Protein AF-A0A7L5EQH0-F1 (afdb_monomer_lite)

pLDDT: mean 88.03, std 15.67, range [27.33, 98.75]

InterPro domains:
  IPR026906 BspA-type LRR region [PF13306] (6-92)
  IPR032675 Leucine-rich repeat domain superfamily [G3DSA:3.80.10.10] (4-183)

Secondary structure (DSSP, 8-state):
-B-GGGTT-TT--EE-PPTT--EE-TTTTTT----EE---TT--EE-TTTTTT---SEEEE-TT--EE-TTTTTT---SEEEE--SS---TTSS-TTS-TT-EEEESS-----TT---EEETTEEEEEEEE-GGG-----SS-EEEEEEEEEEEE-PPPBTTB--S-EEE--SS---EEEETTS-EEEETT---TTPEEEEEEEEETTEEEE-S---TT--EEEE----TTS-GGG---EEEEEEEE-TTT-EEEPPPPS--EEE-SSEEEEE-SS-B---TT-EEE--STTBTTBPTTSEEEET-SPBPTT-EEEEESS----SEEESSS----S-THHHHTTT---PPP-S--

Radius of gyration: 23.45 Å; chains: 1; bounding box: 51×47×68 Å

Organism: Parabacteroides distasonis (NCBI:txid823)

Sequence (355 aa):
MIGCKYRGCSKLESISLPEGLESIGSDAFFACPISSVIIPSTVKNIGGGAFNDTKLEYIKVPASVVSVGTYAFESTTMRYVFWDSSMDIISDMFDDRMSPNCIVYLSKDVKVPAKWNNIVYNGVAEKIVLTADEAKPFYCPKKFKAKKIMYTHDFKQITGQGESAGWETIVLPFNVQKVIHEDGRILAPFNSEIKNAKPFWLRALTKKGFENVTSLNANTPYIIAMPNNGAYEEQYCVNGKVVFEAEDNINGVDILETPNEIKSEGPSFLLTGTYNAILSNSTIYLINKNDNSNGFKAGSVFIRGLRDVDPFECFVSPNGLSTKSIISINEVVRTKTFNSLLRNGKKLKPSILDL

Structure (mmCIF, N/CA/C/O backbone):
data_AF-A0A7L5EQH0-F1
#
_entry.id   AF-A0A7L5EQH0-F1
#
loop_
_atom_site.group_PDB
_atom_site.id
_atom_site.type_symbol
_atom_site.label_atom_id
_atom_site.label_alt_id
_atom_site.label_comp_id
_atom_site.label_asym_id
_atom_site.label_entity_id
_atom_site.label_seq_id
_atom_site.pdbx_PDB_ins_code
_atom_site.Cartn_x
_atom_site.Cartn_y
_atom_site.Cartn_z
_atom_site.occupancy
_atom_site.B_iso_or_equiv
_atom_site.auth_seq_id
_atom_site.auth_comp_id
_atom_site.auth_asym_id
_atom_site.auth_atom_id
_atom_site.pdbx_PDB_model_num
ATOM 1 N N . MET A 1 1 ? -21.644 7.927 29.576 1.00 82.75 1 MET A N 1
ATOM 2 C CA . MET A 1 1 ? -21.970 7.569 28.177 1.00 82.75 1 MET A CA 1
ATOM 3 C C . MET A 1 1 ? -21.895 8.818 27.312 1.00 82.75 1 MET A C 1
ATOM 5 O O . MET A 1 1 ? -22.344 9.866 27.762 1.00 82.75 1 MET A O 1
ATOM 9 N N . ILE A 1 2 ? -21.364 8.716 26.093 1.00 85.19 2 ILE A N 1
ATOM 10 C CA . ILE A 1 2 ? -21.498 9.749 25.053 1.00 85.19 2 ILE A CA 1
ATOM 11 C C . ILE A 1 2 ? -22.568 9.284 24.054 1.00 85.19 2 ILE A C 1
ATOM 13 O O . ILE A 1 2 ? -22.451 8.193 23.517 1.00 85.19 2 ILE A O 1
ATOM 17 N N . GLY A 1 3 ? -23.656 10.039 23.879 1.00 80.50 3 GLY A N 1
ATOM 18 C CA . GLY A 1 3 ? -24.727 9.712 22.917 1.00 80.50 3 GLY A CA 1
ATOM 19 C C . GLY A 1 3 ? -24.454 10.272 21.514 1.00 80.50 3 GLY A C 1
ATOM 20 O O . GLY A 1 3 ? -23.340 10.706 21.233 1.00 80.50 3 GLY A O 1
ATOM 21 N N . CYS A 1 4 ? -25.481 10.377 20.664 1.00 82.50 4 CYS A N 1
ATOM 22 C CA . CYS A 1 4 ? -25.423 10.934 19.296 1.00 82.50 4 CYS A CA 1
ATOM 23 C C . CYS A 1 4 ? -25.192 12.462 19.216 1.00 82.50 4 CYS A C 1
ATOM 25 O O . CYS A 1 4 ? -25.608 13.112 18.260 1.00 82.50 4 CYS A O 1
ATOM 27 N N . LYS A 1 5 ? -24.557 13.065 20.232 1.00 84.06 5 LYS A N 1
ATOM 28 C CA . LYS A 1 5 ? -24.398 14.523 20.376 1.00 84.06 5 LYS A CA 1
ATOM 29 C C . LYS A 1 5 ? -23.615 15.150 19.221 1.00 84.06 5 LYS A C 1
ATOM 31 O O . LYS A 1 5 ? -23.868 16.301 18.882 1.00 84.06 5 LYS A O 1
ATOM 36 N N . TYR A 1 6 ? -22.652 14.421 18.662 1.00 91.00 6 TYR A N 1
ATOM 37 C CA . TYR A 1 6 ? -21.758 14.943 17.634 1.00 91.00 6 TYR A CA 1
ATOM 38 C C . TYR A 1 6 ? -22.137 14.495 16.227 1.00 91.00 6 TYR A C 1
ATOM 40 O O . TYR A 1 6 ? -21.445 14.877 15.296 1.00 91.00 6 TYR A O 1
ATOM 48 N N . ARG A 1 7 ? -23.231 13.747 16.046 1.00 93.94 7 ARG A N 1
ATOM 49 C CA . ARG A 1 7 ? -23.684 13.275 14.733 1.00 93.94 7 ARG A CA 1
ATOM 50 C C . ARG A 1 7 ? -23.722 14.411 13.702 1.00 93.94 7 ARG A C 1
ATOM 52 O O . ARG A 1 7 ? -24.396 15.417 13.910 1.00 93.94 7 ARG A O 1
ATOM 59 N N . GLY A 1 8 ? -23.019 14.227 12.587 1.00 94.31 8 GLY A N 1
ATOM 60 C CA . GLY A 1 8 ? -22.948 15.164 11.468 1.00 94.31 8 GLY A CA 1
ATOM 61 C C . GLY A 1 8 ? -22.167 16.444 11.764 1.00 94.31 8 GLY A C 1
ATOM 62 O O . GLY A 1 8 ? -22.327 17.436 11.050 1.00 94.31 8 GLY A O 1
ATOM 63 N N . CYS A 1 9 ? -21.351 16.481 12.824 1.00 94.94 9 CYS A N 1
ATOM 64 C CA . CYS A 1 9 ? -20.568 17.664 13.163 1.00 94.94 9 CYS A CA 1
ATOM 65 C C . CYS A 1 9 ? -19.415 17.849 12.165 1.00 94.94 9 CYS A C 1
ATOM 67 O O . CYS A 1 9 ? -18.293 17.394 12.377 1.00 94.94 9 CYS A O 1
ATOM 69 N N . SER A 1 10 ? -19.683 18.587 11.087 1.00 93.62 10 SER A N 1
ATOM 70 C CA . SER A 1 10 ? -18.795 18.754 9.927 1.00 93.62 10 SER A CA 1
ATOM 71 C C . SER A 1 10 ? -17.460 19.463 10.200 1.00 93.62 10 SER A C 1
ATOM 73 O O . SER A 1 10 ? -16.668 19.636 9.279 1.00 93.62 10 SER A O 1
ATOM 75 N N . LYS A 1 11 ? -17.221 19.925 11.433 1.00 94.06 11 LYS A N 1
ATOM 76 C CA . LYS A 1 11 ? -15.985 20.600 11.865 1.00 94.06 11 LYS A CA 1
ATOM 77 C C . LYS A 1 11 ? -15.234 19.842 12.964 1.00 94.06 11 LYS A C 1
ATOM 79 O O . LYS A 1 11 ? -14.222 20.333 13.454 1.00 94.06 11 LYS A O 1
ATOM 84 N N . LEU A 1 12 ? -15.735 18.683 13.396 1.00 93.25 12 LEU A N 1
ATOM 85 C CA . LEU A 1 12 ? -15.095 17.891 14.442 1.00 93.25 12 LEU A CA 1
ATOM 86 C C . LEU A 1 12 ? -13.992 17.019 13.832 1.00 93.25 12 LEU A C 1
ATOM 88 O O . LEU A 1 12 ? -14.234 15.882 13.448 1.00 93.25 12 LEU A O 1
ATOM 92 N N . GLU A 1 13 ? -12.789 17.575 13.713 1.00 91.25 13 GLU A N 1
ATOM 93 C CA . GLU A 1 13 ? -11.623 16.886 13.128 1.00 91.25 13 GLU A CA 1
ATOM 94 C C . GLU A 1 13 ? -10.855 16.032 14.149 1.00 91.25 13 GLU A C 1
ATOM 96 O O . GLU A 1 13 ? -10.181 15.067 13.792 1.00 91.25 13 GLU A O 1
ATOM 101 N N . SER A 1 14 ? -10.966 16.368 15.435 1.00 89.81 14 SER A N 1
ATOM 102 C CA . SER A 1 14 ? -10.333 15.639 16.534 1.00 89.81 14 SER A CA 1
ATOM 103 C C . SER A 1 14 ? -11.227 15.632 17.767 1.00 89.81 14 SER A C 1
ATOM 105 O O . SER A 1 14 ? -12.043 16.535 17.973 1.00 89.81 14 SER A O 1
ATOM 107 N N . ILE A 1 15 ? -11.078 14.599 18.595 1.00 92.06 15 ILE A N 1
ATOM 108 C CA . ILE A 1 15 ? -11.767 14.507 19.877 1.00 92.06 15 ILE A CA 1
ATOM 109 C C . ILE A 1 15 ? -10.907 13.785 20.913 1.00 92.06 15 ILE A C 1
ATOM 111 O O . ILE A 1 15 ? -10.352 12.718 20.656 1.00 92.06 15 ILE A O 1
ATOM 115 N N . SER A 1 16 ? -10.869 14.349 22.118 1.00 92.69 16 SER A N 1
ATOM 116 C CA . SER A 1 16 ? -10.376 13.667 23.312 1.00 92.69 16 SER A CA 1
ATOM 117 C C . SER A 1 16 ? -11.568 13.142 24.101 1.00 92.69 16 SER A C 1
ATOM 119 O O . SER A 1 16 ? -12.403 13.918 24.571 1.00 92.69 16 SER A O 1
ATOM 121 N N . LEU A 1 17 ? -11.672 11.820 24.227 1.00 94.62 17 LEU A N 1
ATOM 122 C CA . LEU A 1 17 ? -12.706 11.187 25.039 1.00 94.62 17 LEU A CA 1
ATOM 123 C C . LEU A 1 17 ? -12.286 11.208 26.518 1.00 94.62 17 LEU A C 1
ATOM 125 O O . LEU A 1 17 ? -11.122 10.937 26.812 1.00 94.62 17 LEU A O 1
ATOM 129 N N . PRO A 1 18 ? -13.198 11.532 27.451 1.00 93.94 18 PRO A N 1
ATOM 130 C CA . PRO A 1 18 ? -12.847 11.651 28.860 1.00 93.94 18 PRO A CA 1
ATOM 131 C C . PRO A 1 18 ? -12.489 10.293 29.474 1.00 93.94 18 PRO A C 1
ATOM 133 O O . PRO A 1 18 ? -13.085 9.265 29.137 1.00 93.94 18 PRO A O 1
ATOM 136 N N . GLU A 1 19 ? -11.556 10.301 30.428 1.00 90.94 19 GLU A N 1
ATOM 137 C CA . GLU A 1 19 ? -11.314 9.149 31.299 1.00 90.94 19 GLU A CA 1
ATOM 138 C C . GLU A 1 19 ? -12.592 8.791 32.076 1.00 90.94 19 GLU A C 1
ATOM 140 O O . GLU A 1 19 ? -13.400 9.658 32.413 1.00 90.94 19 GLU A O 1
ATOM 145 N N . GLY A 1 20 ? -12.819 7.497 32.318 1.00 94.81 20 GLY A N 1
ATOM 146 C CA . GLY A 1 20 ? -14.053 7.015 32.947 1.00 94.81 20 GLY A CA 1
ATOM 147 C C . GLY A 1 20 ? -15.238 6.871 31.987 1.00 94.81 20 GLY A C 1
ATOM 148 O O . GLY A 1 20 ? -16.299 6.408 32.399 1.00 94.81 20 GLY A O 1
ATOM 149 N N . LEU A 1 21 ? -15.096 7.215 30.700 1.00 97.31 21 LEU A N 1
ATOM 150 C CA . LEU A 1 21 ? -16.133 6.933 29.710 1.00 97.31 21 LEU A CA 1
ATOM 151 C C . LEU A 1 21 ? -16.340 5.417 29.576 1.00 97.31 21 LEU A C 1
ATOM 153 O O . LEU A 1 21 ? -15.431 4.698 29.174 1.00 97.31 21 LEU A O 1
ATOM 157 N N . GLU A 1 22 ? -17.544 4.936 29.879 1.00 97.56 22 GLU A N 1
ATOM 158 C CA . GLU A 1 22 ? -17.875 3.502 29.810 1.00 97.56 22 GLU A CA 1
ATOM 159 C C . GLU A 1 22 ? -18.483 3.071 28.470 1.00 97.56 22 GLU A C 1
ATOM 161 O O . GLU A 1 22 ? -18.452 1.896 28.108 1.00 97.56 22 GLU A O 1
ATOM 166 N N . SER A 1 23 ? -19.079 3.999 27.723 1.00 97.69 23 SER A N 1
ATOM 167 C CA . SER A 1 23 ? -19.827 3.675 26.507 1.00 97.69 23 SER A CA 1
ATOM 168 C C . SER A 1 23 ? -19.860 4.823 25.509 1.00 97.69 23 SER A C 1
ATOM 170 O O . SER A 1 23 ? -20.071 5.987 25.877 1.00 97.69 23 SER A O 1
ATOM 172 N N . ILE A 1 24 ? -19.695 4.450 24.241 1.00 98.19 24 ILE A N 1
ATOM 173 C CA . ILE A 1 24 ? -19.903 5.284 23.061 1.00 98.19 24 ILE A CA 1
ATOM 174 C C . ILE A 1 24 ? -21.213 4.826 22.435 1.00 98.19 24 ILE A C 1
ATOM 176 O O . ILE A 1 24 ? -21.341 3.670 22.051 1.00 98.19 24 ILE A O 1
ATOM 180 N N . GLY A 1 25 ? -22.212 5.698 22.422 1.00 97.94 25 GLY A N 1
ATOM 181 C CA . GLY A 1 25 ? -23.552 5.395 21.939 1.00 97.94 25 GLY A CA 1
ATOM 182 C C . GLY A 1 25 ? -23.609 5.247 20.423 1.00 97.94 25 GLY A C 1
ATOM 183 O O . GLY A 1 25 ? -22.682 5.625 19.706 1.00 97.94 25 GLY A O 1
ATOM 184 N N . SER A 1 26 ? -24.723 4.705 19.939 1.00 97.69 26 SER A N 1
ATOM 185 C CA . SER A 1 26 ? -24.970 4.590 18.504 1.00 97.69 26 SER A CA 1
ATOM 186 C C . SER A 1 26 ? -24.943 5.961 17.827 1.00 97.69 26 SER A C 1
ATOM 188 O O . SER A 1 26 ? -25.409 6.951 18.401 1.00 97.69 26 SER A O 1
ATOM 190 N N . ASP A 1 27 ? -24.370 6.010 16.625 1.00 97.56 27 ASP A N 1
ATOM 191 C CA . ASP A 1 27 ? -24.175 7.220 15.817 1.00 97.56 27 ASP A CA 1
ATOM 192 C C . ASP A 1 27 ? -23.470 8.389 16.543 1.00 97.56 27 ASP A C 1
ATOM 194 O O . ASP A 1 27 ? -23.620 9.544 16.137 1.00 97.56 27 ASP A O 1
ATOM 198 N N . ALA A 1 28 ? -22.709 8.131 17.620 1.00 97.38 28 ALA A N 1
ATOM 199 C CA . ALA A 1 28 ? -22.063 9.170 18.436 1.00 97.38 28 ALA A CA 1
ATOM 200 C C . ALA A 1 28 ? -21.295 10.211 17.606 1.00 97.38 28 ALA A C 1
ATOM 202 O O . ALA A 1 28 ? -21.411 11.411 17.873 1.00 97.38 28 ALA A O 1
ATOM 203 N N . PHE A 1 29 ? -20.569 9.740 16.591 1.00 97.56 29 PHE A N 1
ATOM 204 C CA . PHE A 1 29 ? -19.740 10.519 15.674 1.00 97.56 29 PHE A CA 1
ATOM 205 C C . PHE A 1 29 ? -20.029 10.194 14.207 1.00 97.56 29 PHE A C 1
ATOM 207 O O . PHE A 1 29 ? -19.160 10.381 13.358 1.00 97.56 29 PHE A O 1
ATOM 214 N N . PHE A 1 30 ? -21.236 9.708 13.908 1.00 97.06 30 PHE A N 1
ATOM 215 C CA . PHE A 1 30 ? -21.654 9.438 12.535 1.00 97.06 30 PHE A CA 1
ATOM 216 C C . PHE A 1 30 ? -21.473 10.691 11.664 1.00 97.06 30 PHE A C 1
ATOM 218 O O . PHE A 1 30 ? -21.927 11.763 12.073 1.00 97.06 30 PHE A O 1
ATOM 225 N N . ALA A 1 31 ? -20.868 10.567 10.480 1.00 96.50 31 ALA A N 1
ATOM 226 C CA . ALA A 1 31 ? -20.630 11.667 9.534 1.00 96.50 31 ALA A CA 1
ATOM 227 C C . ALA A 1 31 ? -19.792 12.839 10.100 1.00 96.50 31 ALA A C 1
ATOM 229 O O . ALA A 1 31 ? -20.020 14.009 9.771 1.00 96.50 31 ALA A O 1
ATOM 230 N N . CYS A 1 32 ? -18.827 12.545 10.978 1.00 96.56 32 CYS A N 1
ATOM 231 C CA . CYS A 1 32 ? -17.847 13.519 11.473 1.00 96.56 32 CYS A CA 1
ATOM 232 C C . CYS A 1 32 ? -16.490 13.349 10.777 1.00 96.56 32 CYS A C 1
ATOM 234 O O . CYS A 1 32 ? -16.002 12.228 10.670 1.00 96.56 32 CYS A O 1
ATOM 236 N N . PRO A 1 33 ? -15.774 14.425 10.412 1.00 95.75 33 PRO A N 1
ATOM 237 C CA . PRO A 1 33 ? -14.484 14.331 9.726 1.00 95.75 33 PRO A CA 1
ATOM 238 C C . PRO A 1 33 ? -13.312 13.968 10.664 1.00 95.75 33 PRO A C 1
ATOM 240 O O . PRO A 1 33 ? -12.181 14.378 10.413 1.00 95.75 33 PRO A O 1
ATOM 243 N N . ILE A 1 34 ? -13.566 13.213 11.738 1.00 95.12 34 ILE A N 1
ATOM 244 C CA . ILE A 1 34 ? -12.554 12.802 12.716 1.00 95.12 34 ILE A CA 1
ATOM 245 C C . ILE A 1 34 ? -11.545 11.888 12.026 1.00 95.12 34 ILE A C 1
ATOM 247 O O . ILE A 1 34 ? -11.937 10.872 11.455 1.00 95.12 34 ILE A O 1
ATOM 251 N N . SER A 1 35 ? -10.259 12.230 12.109 1.00 92.56 35 SER A N 1
ATOM 252 C CA . SER A 1 35 ? -9.173 11.431 11.522 1.00 92.56 35 SER A CA 1
ATOM 253 C C . SER A 1 35 ? -8.501 10.477 12.508 1.00 92.56 35 SER A C 1
ATOM 255 O O . SER A 1 35 ? -7.920 9.465 12.113 1.00 92.56 35 SER A O 1
ATOM 257 N N . SER A 1 36 ? -8.606 10.767 13.807 1.00 91.75 36 SER A N 1
ATOM 258 C CA . SER A 1 36 ? -8.089 9.916 14.877 1.00 91.75 36 SER A CA 1
ATOM 259 C C . SER A 1 36 ? -8.907 10.051 16.159 1.00 91.75 36 SER A C 1
ATOM 261 O O . SER A 1 36 ? -9.432 11.118 16.483 1.00 91.75 36 SER A O 1
ATOM 263 N N . VAL A 1 37 ? -9.004 8.951 16.904 1.00 94.75 37 VAL A N 1
ATOM 264 C CA . VAL A 1 37 ? -9.629 8.910 18.226 1.00 94.75 37 VAL A CA 1
ATOM 265 C C . VAL A 1 37 ? -8.914 7.882 19.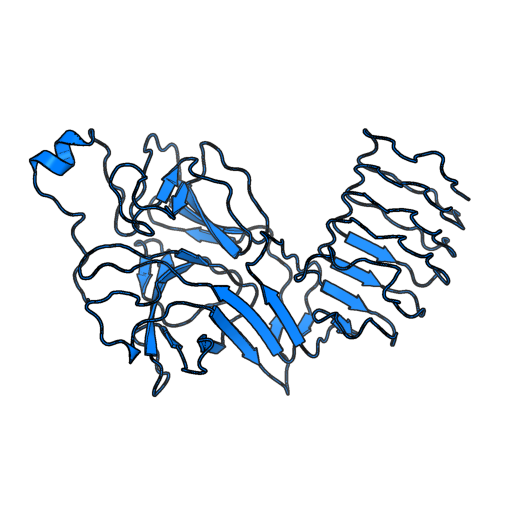095 1.00 94.75 37 VAL A C 1
ATOM 267 O O . VAL A 1 37 ? -8.610 6.772 18.657 1.00 94.75 37 VAL A O 1
ATOM 270 N N . ILE A 1 38 ? -8.659 8.243 20.350 1.00 94.38 38 ILE A N 1
ATOM 271 C CA . ILE A 1 38 ? -8.174 7.304 21.361 1.00 94.38 38 ILE A CA 1
ATOM 272 C C . ILE A 1 38 ? -9.387 6.834 22.156 1.00 94.38 38 ILE A C 1
ATOM 274 O O . ILE A 1 38 ? -10.034 7.636 22.828 1.00 94.38 38 ILE A O 1
ATOM 278 N N . ILE A 1 39 ? -9.700 5.540 22.077 1.00 96.69 39 ILE A N 1
ATOM 279 C CA . ILE A 1 39 ? -10.759 4.924 22.881 1.00 96.69 39 ILE A CA 1
ATOM 280 C C . ILE A 1 39 ? -10.204 4.655 24.289 1.00 96.69 39 ILE A C 1
ATOM 282 O O . ILE A 1 39 ? -9.256 3.874 24.416 1.00 96.69 39 ILE A O 1
ATOM 286 N N . PRO A 1 40 ? -10.757 5.274 25.352 1.00 96.62 40 PRO A N 1
ATOM 287 C CA . PRO A 1 40 ? -10.289 5.048 26.714 1.00 96.62 40 PRO A CA 1
ATOM 288 C C . PRO A 1 40 ? -10.425 3.581 27.133 1.00 96.62 40 PRO A C 1
ATOM 290 O O . PRO A 1 40 ? -11.390 2.906 26.773 1.00 96.62 40 PRO A O 1
ATOM 293 N N . SER A 1 41 ? -9.511 3.106 27.980 1.00 96.50 41 SER A N 1
ATOM 294 C CA . SER A 1 41 ? -9.517 1.737 28.526 1.00 96.50 41 SER A CA 1
ATOM 295 C C . SER A 1 41 ? -10.698 1.433 29.458 1.00 96.50 41 SER A C 1
ATOM 297 O O . SER A 1 41 ? -10.871 0.300 29.901 1.00 96.50 41 SER A O 1
ATOM 299 N N . THR A 1 42 ? -11.517 2.432 29.784 1.00 97.62 42 THR A N 1
ATOM 300 C CA . THR A 1 42 ? -12.759 2.264 30.545 1.00 97.62 42 THR A CA 1
ATOM 301 C C . THR A 1 42 ? -13.947 1.910 29.655 1.00 97.62 42 THR A C 1
ATOM 303 O O . THR A 1 42 ? -14.936 1.379 30.161 1.00 97.62 42 THR A O 1
ATOM 306 N N . VAL A 1 43 ? -13.863 2.149 28.339 1.00 98.50 43 VAL A N 1
ATOM 307 C CA . VAL A 1 43 ? -14.975 1.901 27.414 1.00 98.50 43 VAL A CA 1
ATOM 308 C C . VAL A 1 43 ? -15.232 0.403 27.307 1.00 98.50 43 VAL A C 1
ATOM 310 O O . VAL A 1 43 ? -14.323 -0.384 27.039 1.00 98.50 43 VAL A O 1
ATOM 313 N N . LYS A 1 44 ? -16.491 0.017 27.510 1.00 98.25 44 LYS A N 1
ATOM 314 C CA . LYS A 1 44 ? -16.998 -1.354 27.400 1.00 98.25 44 LYS A CA 1
ATOM 315 C C . LYS A 1 44 ? -17.775 -1.588 26.112 1.00 98.25 44 LYS A C 1
ATOM 317 O O . LYS A 1 44 ? -17.718 -2.684 25.568 1.00 98.25 44 LYS A O 1
ATOM 322 N N . ASN A 1 45 ? -18.478 -0.567 25.624 1.00 98.12 45 ASN A N 1
ATOM 323 C CA . ASN A 1 45 ? -19.399 -0.694 24.496 1.00 98.12 45 ASN A CA 1
ATOM 324 C C . ASN A 1 45 ? -19.190 0.429 23.476 1.00 98.12 45 ASN A C 1
ATOM 326 O O . ASN A 1 45 ? -19.133 1.605 23.853 1.00 98.12 45 ASN A O 1
ATOM 330 N N . ILE A 1 46 ? -19.143 0.060 22.197 1.00 98.19 46 ILE A N 1
ATOM 331 C CA . ILE A 1 46 ? -19.186 0.970 21.049 1.00 98.19 46 ILE A CA 1
ATOM 332 C C . ILE A 1 46 ? -20.480 0.676 20.289 1.00 98.19 46 ILE A C 1
ATOM 334 O O . ILE A 1 46 ? -20.694 -0.445 19.843 1.00 98.19 46 ILE A O 1
ATOM 338 N N . GLY A 1 47 ? -21.371 1.656 20.192 1.00 97.94 47 GLY A N 1
ATOM 339 C CA . GLY A 1 47 ? -22.677 1.509 19.558 1.00 97.94 47 GLY A CA 1
ATOM 340 C C . GLY A 1 47 ? -22.591 1.345 18.043 1.00 97.94 47 GLY A C 1
ATOM 341 O O . GLY A 1 47 ? -21.563 1.618 17.422 1.00 97.94 47 GLY A O 1
ATOM 342 N N . GLY A 1 48 ? -23.699 0.911 17.442 1.00 97.38 48 GLY A N 1
ATOM 343 C CA . GLY A 1 48 ? -23.785 0.787 15.989 1.00 97.38 48 GLY A CA 1
ATOM 344 C C . GLY A 1 48 ? -23.642 2.146 15.306 1.00 97.38 48 GLY A C 1
ATOM 345 O O . GLY A 1 48 ? -24.120 3.152 15.832 1.00 97.38 48 GLY A O 1
ATOM 346 N N . GLY A 1 49 ? -22.923 2.196 14.186 1.00 96.44 49 GLY A N 1
ATOM 347 C CA . GLY A 1 49 ? -22.672 3.439 13.449 1.00 96.44 49 GLY A CA 1
ATOM 348 C C . GLY A 1 49 ? -21.848 4.500 14.194 1.00 96.44 49 GLY A C 1
ATOM 349 O O . GLY A 1 49 ? -21.735 5.624 13.711 1.00 96.44 49 GLY A O 1
ATOM 350 N N . ALA A 1 50 ? -21.274 4.189 15.366 1.00 97.56 50 ALA A N 1
ATOM 351 C CA . ALA A 1 50 ? -20.652 5.186 16.243 1.00 97.56 50 ALA A CA 1
ATOM 352 C C . ALA A 1 50 ? -19.576 6.044 15.558 1.00 97.56 50 ALA A C 1
ATOM 354 O O . ALA A 1 50 ? -19.477 7.227 15.875 1.00 97.56 50 ALA A O 1
ATOM 355 N N . PHE A 1 51 ? -18.814 5.468 14.628 1.00 96.75 51 PHE A N 1
ATOM 356 C CA . PHE A 1 51 ? -17.804 6.140 13.809 1.00 96.75 51 PHE A CA 1
ATOM 357 C C . PHE A 1 51 ? -18.020 5.899 12.308 1.00 96.75 51 PHE A C 1
ATOM 359 O O . PHE A 1 51 ? -17.063 5.944 11.531 1.00 96.75 51 PHE A O 1
ATOM 366 N N . ASN A 1 52 ? -19.264 5.639 11.894 1.00 95.25 52 ASN A N 1
ATOM 367 C CA . ASN A 1 52 ? -19.586 5.493 10.480 1.00 95.25 52 ASN A CA 1
ATOM 368 C C . ASN A 1 52 ? -19.450 6.843 9.760 1.00 95.25 52 ASN A C 1
ATOM 370 O O . ASN A 1 52 ? -19.800 7.888 10.311 1.00 95.25 52 ASN A O 1
ATOM 374 N N . ASP A 1 53 ? -18.938 6.812 8.536 1.00 94.56 53 ASP A N 1
ATOM 375 C CA . ASP A 1 53 ? -18.721 7.982 7.676 1.00 94.56 53 ASP A CA 1
ATOM 376 C C . ASP A 1 53 ? -17.766 9.001 8.309 1.00 94.56 53 ASP A C 1
ATOM 378 O O . ASP A 1 53 ? -17.998 10.210 8.338 1.00 94.56 53 ASP A O 1
ATOM 382 N N . THR A 1 54 ? -16.672 8.480 8.867 1.00 94.31 54 THR A N 1
ATOM 383 C CA . THR A 1 54 ? -15.590 9.280 9.447 1.00 94.31 54 THR A CA 1
ATOM 384 C C . THR A 1 54 ? -14.298 9.131 8.654 1.00 94.31 54 THR A C 1
ATOM 386 O O . THR A 1 54 ? -14.123 8.203 7.870 1.00 94.31 54 THR A O 1
ATOM 389 N N . LYS A 1 55 ? -13.341 10.036 8.866 1.00 93.38 55 LYS A N 1
ATOM 390 C CA . LYS A 1 55 ? -12.025 9.989 8.205 1.00 93.38 55 LYS A CA 1
ATOM 391 C C . LYS A 1 55 ? -10.991 9.193 9.004 1.00 93.38 55 LYS A C 1
ATOM 393 O O . LYS A 1 55 ? -9.795 9.442 8.868 1.00 93.38 55 LYS A O 1
ATOM 398 N N . LEU A 1 56 ? -11.433 8.285 9.880 1.00 93.81 56 LEU A N 1
ATOM 399 C CA . LEU A 1 56 ? -10.532 7.543 10.756 1.00 93.81 56 LEU A CA 1
ATOM 400 C C . LEU A 1 56 ? -9.518 6.754 9.927 1.00 93.81 56 LEU A C 1
ATOM 402 O O . LEU A 1 56 ? -9.879 5.841 9.186 1.00 93.81 56 LEU A O 1
ATOM 406 N N . GLU A 1 57 ? -8.241 7.095 10.086 1.00 92.69 57 GLU A N 1
ATOM 407 C CA . GLU A 1 57 ? -7.134 6.365 9.462 1.00 92.69 57 GLU A CA 1
ATOM 408 C C . GLU A 1 57 ? -6.697 5.165 10.301 1.00 92.69 57 GLU A C 1
ATOM 410 O O . GLU A 1 57 ? -6.099 4.222 9.783 1.00 92.69 57 GLU A O 1
ATOM 415 N N . TYR A 1 58 ? -6.999 5.177 11.597 1.00 94.19 58 TYR A N 1
ATOM 416 C CA . TYR A 1 58 ? -6.751 4.049 12.476 1.00 94.19 58 TYR A CA 1
ATOM 417 C C . TYR A 1 58 ? -7.684 4.032 13.676 1.00 94.19 58 TYR A C 1
ATOM 419 O O . TYR A 1 58 ? -8.270 5.047 14.057 1.00 94.19 58 TYR A O 1
ATOM 427 N N . ILE A 1 59 ? -7.758 2.868 14.317 1.00 95.19 59 ILE A N 1
ATOM 428 C CA . ILE A 1 59 ? -8.431 2.706 15.600 1.00 95.19 59 ILE A CA 1
ATOM 429 C C . ILE A 1 59 ? -7.655 1.739 16.492 1.00 95.19 59 ILE A C 1
ATOM 431 O O . ILE A 1 59 ? -7.112 0.734 16.029 1.00 95.19 59 ILE A O 1
ATOM 435 N N . LYS A 1 60 ? -7.613 2.042 17.793 1.00 96.62 60 LYS A N 1
ATOM 436 C CA . LYS A 1 60 ? -7.222 1.087 18.830 1.00 96.62 60 LYS A CA 1
ATOM 437 C C . LYS A 1 60 ? -8.450 0.724 19.653 1.00 96.62 60 LYS A C 1
ATOM 439 O O . LYS A 1 60 ? -8.977 1.574 20.368 1.00 96.62 60 LYS A O 1
ATOM 444 N N . VAL A 1 61 ? -8.883 -0.528 19.566 1.00 97.56 61 VAL A N 1
ATOM 445 C CA . VAL A 1 61 ? -9.979 -1.078 20.367 1.00 97.56 61 VAL A CA 1
ATOM 446 C C . VAL A 1 61 ? -9.375 -1.764 21.594 1.00 97.56 61 VAL A C 1
ATOM 448 O O . VAL A 1 61 ? -8.716 -2.792 21.439 1.00 97.56 61 VAL A O 1
ATOM 451 N N . PRO A 1 62 ? -9.529 -1.200 22.807 1.00 97.50 62 PRO A N 1
ATOM 452 C CA . PRO A 1 62 ? -8.875 -1.723 24.001 1.00 97.50 62 PRO A CA 1
ATOM 453 C C . PRO A 1 62 ? -9.512 -3.033 24.480 1.00 97.50 62 PRO A C 1
ATOM 455 O O . PRO A 1 62 ? -10.683 -3.307 24.222 1.00 97.50 62 PRO A O 1
ATOM 458 N N . ALA A 1 63 ? -8.760 -3.795 25.280 1.00 97.81 63 ALA A N 1
ATOM 459 C CA . ALA A 1 63 ? -9.200 -5.065 25.869 1.00 97.81 63 ALA A CA 1
ATOM 460 C C . ALA A 1 63 ? -10.478 -4.967 26.725 1.00 97.81 63 ALA A C 1
ATOM 462 O O . ALA A 1 63 ? -11.124 -5.970 27.008 1.00 97.81 63 ALA A O 1
ATOM 463 N N . SER A 1 64 ? -10.832 -3.759 27.165 1.00 97.88 64 SER A N 1
ATOM 464 C CA . SER A 1 64 ? -12.039 -3.483 27.940 1.00 97.88 64 SER A CA 1
ATOM 465 C C . SER A 1 64 ? -13.325 -3.555 27.124 1.00 97.88 64 SER A C 1
ATOM 467 O O . SER A 1 64 ? -14.385 -3.734 27.723 1.00 97.88 64 SER A O 1
ATOM 469 N N . VAL A 1 65 ? -13.246 -3.381 25.801 1.00 98.31 65 VAL A N 1
ATOM 470 C CA . VAL A 1 65 ? -14.411 -3.385 24.917 1.00 98.31 65 VAL A CA 1
ATOM 471 C C . VAL A 1 65 ? -14.907 -4.814 24.772 1.00 98.31 65 VAL A C 1
ATOM 473 O O . VAL A 1 65 ? -14.170 -5.691 24.335 1.00 98.31 65 VAL A O 1
ATOM 476 N N . VAL A 1 66 ? -16.165 -5.034 25.138 1.00 97.12 66 VAL A N 1
ATOM 477 C CA . VAL A 1 66 ? -16.844 -6.335 25.072 1.00 97.12 66 VAL A CA 1
ATOM 478 C C . VAL A 1 66 ? -17.932 -6.368 24.000 1.00 97.12 66 VAL A C 1
ATOM 480 O O . VAL A 1 66 ? -18.457 -7.435 23.698 1.00 97.12 66 VAL A O 1
ATOM 483 N N . SER A 1 67 ? -18.286 -5.209 23.436 1.00 96.88 67 SER A N 1
ATOM 484 C CA . SER A 1 67 ? -19.293 -5.090 22.385 1.00 96.88 67 SER A CA 1
ATOM 485 C C . SER A 1 67 ? -18.986 -3.935 21.435 1.00 96.88 67 SER A C 1
ATOM 487 O O . SER A 1 67 ? -18.677 -2.818 21.866 1.00 96.88 67 SER A O 1
ATOM 489 N N . VAL A 1 68 ? -19.120 -4.215 20.140 1.00 97.88 68 VAL A N 1
ATOM 490 C CA . VAL A 1 68 ? -19.044 -3.264 19.030 1.00 97.88 68 VAL A CA 1
ATOM 491 C C . VAL A 1 68 ? -20.267 -3.501 18.155 1.00 97.88 68 VAL A C 1
ATOM 493 O O . VAL A 1 68 ? -20.503 -4.618 17.696 1.00 97.88 68 VAL A O 1
ATOM 496 N N . GLY A 1 69 ? -21.068 -2.458 17.970 1.00 96.62 69 GLY A N 1
ATOM 497 C CA . GLY A 1 69 ? -22.295 -2.523 17.195 1.00 96.62 69 GLY A CA 1
ATOM 498 C C . GLY A 1 69 ? -22.049 -2.601 15.691 1.00 96.62 69 GLY A C 1
ATOM 499 O O . GLY A 1 69 ? -20.978 -2.271 15.181 1.00 96.62 69 GLY A O 1
ATOM 500 N N . THR A 1 70 ? -23.094 -3.002 14.975 1.00 94.38 70 THR A N 1
ATOM 501 C CA . THR A 1 70 ? -23.143 -3.031 13.512 1.00 94.38 70 THR A CA 1
ATOM 502 C C . THR A 1 70 ? -22.765 -1.669 12.924 1.00 94.38 70 THR A C 1
ATOM 504 O O . THR A 1 70 ? -23.194 -0.623 13.411 1.00 94.38 70 THR A O 1
ATOM 507 N N . TYR A 1 71 ? -21.949 -1.684 11.880 1.00 94.25 71 TYR A N 1
ATOM 508 C CA . TYR A 1 71 ? -21.454 -0.539 11.124 1.00 94.25 71 TYR A CA 1
ATOM 509 C C . TYR A 1 71 ? -20.665 0.480 11.946 1.00 94.25 71 TYR A C 1
ATOM 511 O O . TYR A 1 71 ? -20.507 1.618 11.517 1.00 94.25 71 TYR A O 1
ATOM 519 N N . ALA A 1 72 ? -20.169 0.114 13.135 1.00 96.25 72 ALA A N 1
ATOM 520 C CA . ALA A 1 72 ? -19.462 1.047 14.011 1.00 96.25 72 ALA A CA 1
ATOM 521 C C . ALA A 1 72 ? -18.302 1.772 13.312 1.00 96.25 72 ALA A C 1
ATOM 523 O O . ALA A 1 72 ? -18.044 2.923 13.650 1.00 96.25 72 ALA A O 1
ATOM 524 N N . PHE A 1 73 ? -17.650 1.124 12.345 1.00 94.88 73 PHE A N 1
ATOM 525 C CA . PHE A 1 73 ? -16.487 1.629 11.614 1.00 94.88 73 PHE A CA 1
ATOM 526 C C . PHE A 1 73 ? -16.663 1.587 10.085 1.00 94.88 73 PHE A C 1
ATOM 528 O O . PHE A 1 73 ? -15.681 1.598 9.337 1.00 94.88 73 PHE A O 1
ATOM 535 N N . GLU A 1 74 ? -17.905 1.506 9.611 1.00 91.62 74 GLU A N 1
ATOM 536 C CA . GLU A 1 74 ? -18.232 1.559 8.185 1.00 91.62 74 GLU A CA 1
ATOM 537 C C . GLU A 1 74 ? -17.809 2.909 7.571 1.00 91.62 74 GLU A C 1
ATOM 539 O O . GLU A 1 74 ? -17.790 3.935 8.249 1.00 91.62 74 GLU A O 1
ATOM 544 N N . SER A 1 75 ? -17.488 2.939 6.272 1.00 90.81 75 SER A N 1
ATOM 545 C CA . SER A 1 75 ? -17.253 4.193 5.543 1.00 90.81 75 SER A CA 1
ATOM 546 C C . SER A 1 75 ? -16.044 4.989 6.063 1.00 90.81 75 SER A C 1
ATOM 548 O O . SER A 1 75 ? -16.042 6.217 6.023 1.00 90.81 75 SER A O 1
ATOM 550 N N . THR A 1 76 ? -15.024 4.293 6.574 1.00 91.31 76 THR A N 1
ATOM 551 C CA . THR A 1 76 ? -13.791 4.886 7.116 1.00 91.31 76 THR A CA 1
ATOM 552 C C . THR A 1 76 ? -12.620 4.773 6.139 1.00 91.31 76 THR A C 1
ATOM 554 O O . THR A 1 76 ? -12.647 3.996 5.186 1.00 91.31 76 THR A O 1
ATOM 557 N N . THR A 1 77 ? -11.550 5.533 6.380 1.00 89.06 77 THR A N 1
ATOM 558 C CA . THR A 1 77 ? -10.311 5.497 5.581 1.00 89.06 77 THR A CA 1
ATOM 559 C C . THR A 1 77 ? -9.205 4.702 6.277 1.00 89.06 77 THR A C 1
ATOM 561 O O . THR A 1 77 ? -8.032 5.075 6.216 1.00 89.06 77 THR A O 1
ATOM 564 N N . MET A 1 78 ? -9.573 3.620 6.974 1.00 90.69 78 MET A N 1
ATOM 565 C CA . MET A 1 78 ? -8.647 2.878 7.828 1.00 90.69 78 MET A CA 1
ATOM 566 C C . MET A 1 78 ? -7.463 2.294 7.060 1.00 90.69 78 MET A C 1
ATOM 568 O O . MET A 1 78 ? -7.600 1.671 6.006 1.00 90.69 78 MET A O 1
ATOM 572 N N . ARG A 1 79 ? -6.291 2.476 7.660 1.00 92.12 79 ARG A N 1
ATOM 573 C CA . ARG A 1 79 ? -4.982 1.991 7.218 1.00 92.12 79 ARG A CA 1
ATOM 574 C C . ARG A 1 79 ? -4.431 0.939 8.164 1.00 92.12 79 ARG A C 1
ATOM 576 O O . ARG A 1 79 ? -3.662 0.083 7.738 1.00 92.12 79 ARG A O 1
ATOM 583 N N . TYR A 1 80 ? -4.795 1.011 9.441 1.00 95.12 80 TYR A N 1
ATOM 584 C CA . TYR A 1 80 ? -4.478 -0.032 10.401 1.00 95.12 80 TYR A CA 1
ATOM 585 C C . TYR A 1 80 ? -5.450 -0.062 11.580 1.00 95.12 80 TYR A C 1
ATOM 587 O O . TYR A 1 80 ? -6.065 0.940 11.943 1.00 95.12 80 TYR A O 1
ATOM 595 N N . VAL A 1 81 ? -5.540 -1.224 12.218 1.00 95.12 81 VAL A N 1
ATOM 596 C CA . VAL A 1 81 ? -6.366 -1.471 13.402 1.00 95.12 81 VAL A CA 1
ATOM 597 C C . VAL A 1 81 ? -5.513 -2.153 14.461 1.00 95.12 81 VAL A C 1
ATOM 599 O O . VAL A 1 81 ? -4.855 -3.148 14.173 1.00 95.12 81 VAL A O 1
ATOM 602 N N . PHE A 1 82 ? -5.550 -1.657 15.695 1.00 97.25 82 PHE A N 1
ATOM 603 C CA . PHE A 1 82 ? -5.079 -2.396 16.866 1.00 97.25 82 PHE A CA 1
ATOM 604 C C . PHE A 1 82 ? -6.288 -2.942 17.621 1.00 97.25 82 PHE A C 1
ATOM 606 O O . PHE A 1 82 ? -7.069 -2.173 18.182 1.00 97.25 82 PHE A O 1
ATOM 613 N N . TRP A 1 83 ? -6.444 -4.260 17.641 1.00 97.06 83 TRP A N 1
ATOM 614 C CA . TRP A 1 83 ? -7.545 -4.941 18.309 1.00 97.06 83 TRP A CA 1
ATOM 615 C C . TRP A 1 83 ? -7.031 -5.702 19.530 1.00 97.06 83 TRP A C 1
ATOM 617 O O . TRP A 1 83 ? -6.462 -6.791 19.419 1.00 97.06 83 TRP A O 1
ATOM 627 N N . ASP A 1 84 ? -7.227 -5.104 20.705 1.00 97.25 84 ASP A N 1
ATOM 628 C CA . ASP A 1 84 ? -6.868 -5.708 21.990 1.00 97.25 84 ASP A CA 1
ATOM 629 C C . ASP A 1 84 ? -8.042 -6.417 22.676 1.00 97.25 84 ASP A C 1
ATOM 631 O O . ASP A 1 84 ? -7.843 -7.130 23.664 1.00 97.25 84 ASP A O 1
ATOM 635 N N . SER A 1 85 ? -9.265 -6.223 22.173 1.00 96.81 85 SER A N 1
ATOM 636 C CA . SER A 1 85 ? -10.444 -6.939 22.654 1.00 96.81 85 SER A CA 1
ATOM 637 C C . SER A 1 85 ? -10.336 -8.441 22.381 1.00 96.81 85 SER A C 1
ATOM 639 O O . SER A 1 85 ? -9.788 -8.876 21.371 1.00 96.81 85 SER A O 1
ATOM 641 N N . SER A 1 86 ? -10.893 -9.241 23.289 1.00 96.19 86 SER A N 1
ATOM 642 C CA . SER A 1 86 ? -11.056 -10.685 23.112 1.00 96.19 86 SER A CA 1
ATOM 643 C C . SER A 1 86 ? -12.306 -11.058 22.313 1.00 96.19 86 SER A C 1
ATOM 645 O O . SER A 1 86 ? -12.606 -12.242 22.196 1.00 96.19 86 SER A O 1
ATOM 647 N N . MET A 1 87 ? -13.086 -10.082 21.843 1.00 95.62 87 MET A N 1
ATOM 648 C CA . MET A 1 87 ? -14.264 -10.351 21.025 1.00 95.62 87 MET A CA 1
ATOM 649 C C . MET A 1 87 ? -13.874 -10.592 19.562 1.00 95.62 87 MET A C 1
ATOM 651 O O . MET A 1 87 ? -12.943 -9.964 19.048 1.00 95.62 87 MET A O 1
ATOM 655 N N . ASP A 1 88 ? -14.636 -11.455 18.895 1.00 95.25 88 ASP A N 1
ATOM 656 C CA . ASP A 1 88 ? -14.518 -11.696 17.458 1.00 95.25 88 ASP A CA 1
ATOM 657 C C . ASP A 1 88 ? -14.806 -10.417 16.656 1.00 95.25 88 ASP A C 1
ATOM 659 O O . ASP A 1 88 ? -15.710 -9.641 16.986 1.00 95.25 88 ASP A O 1
ATOM 663 N N . ILE A 1 89 ? -14.060 -10.225 15.568 1.00 93.50 89 ILE A N 1
ATOM 664 C CA . ILE A 1 89 ? -14.356 -9.209 14.561 1.00 93.50 89 ILE A CA 1
ATOM 665 C C . ILE A 1 89 ? -15.340 -9.831 13.573 1.00 93.50 89 ILE A C 1
ATOM 667 O O . ILE A 1 89 ? -14.994 -10.746 12.822 1.00 93.50 89 ILE A O 1
ATOM 671 N N . ILE A 1 90 ? -16.574 -9.336 13.564 1.00 89.50 90 ILE A N 1
ATOM 672 C CA . ILE A 1 90 ? -17.601 -9.783 12.617 1.00 89.50 90 ILE A CA 1
ATOM 673 C C . ILE A 1 90 ? -17.683 -8.836 11.420 1.00 89.50 90 ILE A C 1
ATOM 675 O O . ILE A 1 90 ? -17.343 -7.655 11.522 1.00 89.50 90 ILE A O 1
ATOM 679 N N . SER A 1 91 ? -18.152 -9.360 10.285 1.00 81.19 91 SER A N 1
ATOM 680 C CA . SER A 1 91 ? -18.198 -8.650 9.001 1.00 81.19 91 SER A CA 1
ATOM 681 C C . SER A 1 91 ? -18.951 -7.336 9.040 1.00 81.19 91 SER A C 1
ATOM 683 O O . SER A 1 91 ? -18.661 -6.489 8.219 1.00 81.19 91 SER A O 1
ATOM 685 N N . ASP A 1 92 ? -19.903 -7.168 9.950 1.00 87.62 92 ASP A N 1
ATOM 686 C CA . ASP A 1 92 ? -20.783 -6.007 9.907 1.00 87.62 92 ASP A CA 1
ATOM 687 C C . ASP A 1 92 ? -20.210 -4.829 10.700 1.00 87.62 92 ASP A C 1
ATOM 689 O O . ASP A 1 92 ? -20.768 -3.745 10.648 1.00 87.62 92 ASP A O 1
ATOM 693 N N . MET A 1 93 ? -19.109 -4.998 11.445 1.00 91.94 93 MET A N 1
ATOM 694 C CA . MET A 1 93 ? -18.470 -3.901 12.193 1.00 91.94 93 MET A CA 1
ATOM 695 C C . MET A 1 93 ? -17.712 -2.927 11.280 1.00 91.94 93 MET A C 1
ATOM 697 O O . MET A 1 93 ? -17.613 -1.739 11.590 1.00 91.94 93 MET A O 1
ATOM 701 N N . PHE A 1 94 ? -17.178 -3.451 10.177 1.00 88.94 94 PHE A N 1
ATOM 702 C CA . PHE A 1 94 ? -16.357 -2.775 9.175 1.00 88.94 94 PHE A CA 1
ATOM 703 C C . PHE A 1 94 ? -16.907 -3.136 7.799 1.00 88.94 94 PHE A C 1
ATOM 705 O O . PHE A 1 94 ? -17.341 -4.262 7.602 1.00 88.94 94 PHE A O 1
ATOM 712 N N . ASP A 1 95 ? -16.856 -2.245 6.822 1.00 79.06 95 ASP A N 1
ATOM 713 C CA . ASP A 1 95 ? -17.351 -2.572 5.483 1.00 79.06 95 ASP A CA 1
ATOM 714 C C . ASP A 1 95 ? -16.248 -3.070 4.532 1.00 79.06 95 ASP A C 1
ATOM 716 O O . ASP A 1 95 ? -15.071 -3.182 4.882 1.00 79.06 95 ASP A O 1
ATOM 720 N N . ASP A 1 96 ? -16.648 -3.357 3.292 1.00 69.56 96 ASP A N 1
ATOM 721 C CA . ASP A 1 96 ? -15.752 -3.705 2.183 1.00 69.56 96 ASP A CA 1
ATOM 722 C C . ASP A 1 96 ? -14.938 -2.519 1.637 1.00 69.56 96 ASP A C 1
ATOM 724 O O . ASP A 1 96 ? -14.093 -2.712 0.765 1.00 69.56 96 ASP A O 1
ATOM 728 N N . ARG A 1 97 ? -15.167 -1.291 2.122 1.00 68.38 97 ARG A N 1
ATOM 729 C CA . ARG A 1 97 ? -14.412 -0.098 1.706 1.00 68.38 97 ARG A CA 1
ATOM 730 C C . ARG A 1 97 ? -13.157 0.119 2.538 1.00 68.38 97 ARG A C 1
ATOM 732 O O . ARG A 1 97 ? -12.326 0.938 2.128 1.00 68.38 97 ARG A O 1
ATOM 739 N N . MET A 1 98 ? -12.998 -0.604 3.655 1.00 77.56 98 MET A N 1
ATOM 740 C CA . MET A 1 98 ? -11.724 -0.675 4.369 1.00 77.56 98 MET A CA 1
ATOM 741 C C . MET A 1 98 ? -10.606 -0.917 3.354 1.00 77.56 98 MET A C 1
ATOM 743 O O . MET A 1 98 ? -10.742 -1.762 2.468 1.00 77.56 98 MET A O 1
ATOM 747 N N . SER A 1 99 ? -9.516 -0.151 3.462 1.00 84.81 99 SER A N 1
ATOM 748 C CA . SER A 1 99 ? -8.418 -0.257 2.505 1.00 84.81 99 SER A CA 1
ATOM 749 C C . SER A 1 99 ? -8.005 -1.729 2.357 1.00 84.81 99 SER A C 1
ATOM 751 O O . SER A 1 99 ? -7.735 -2.374 3.375 1.00 84.81 99 SER A O 1
ATOM 753 N N . PRO A 1 100 ? -7.899 -2.276 1.131 1.00 88.94 100 PRO A N 1
ATOM 754 C CA . PRO A 1 100 ? -7.371 -3.622 0.920 1.00 88.94 100 PRO A CA 1
ATOM 755 C C . PRO A 1 100 ? -5.933 -3.754 1.442 1.00 88.94 100 PRO A C 1
ATOM 757 O O . PRO A 1 100 ? -5.478 -4.861 1.702 1.00 88.94 100 PRO A O 1
ATOM 760 N N . ASN A 1 101 ? -5.250 -2.624 1.660 1.00 93.75 101 ASN A N 1
ATOM 761 C CA . ASN A 1 101 ? -3.913 -2.528 2.237 1.00 93.75 101 ASN A CA 1
ATOM 762 C C . ASN A 1 101 ? -3.921 -2.303 3.766 1.00 93.75 101 ASN A C 1
ATOM 764 O O . ASN A 1 101 ? -2.854 -2.129 4.354 1.00 93.75 101 ASN A O 1
ATOM 768 N N . CYS A 1 102 ? -5.091 -2.284 4.422 1.00 93.44 102 CYS A N 1
ATOM 769 C CA . CYS A 1 102 ? -5.214 -2.057 5.864 1.00 93.44 102 CYS A CA 1
ATOM 770 C C . CYS A 1 102 ? -4.622 -3.220 6.668 1.00 93.44 102 CYS A C 1
ATOM 772 O O . CYS A 1 102 ? -4.934 -4.372 6.381 1.00 93.44 102 CYS A O 1
ATOM 774 N N . ILE A 1 103 ? -3.813 -2.927 7.692 1.00 96.50 103 ILE A N 1
ATOM 775 C CA . ILE A 1 103 ? -3.184 -3.941 8.555 1.00 96.50 103 ILE A CA 1
ATOM 776 C C . ILE A 1 103 ? -3.945 -4.078 9.874 1.00 96.50 103 ILE A C 1
ATOM 778 O O . ILE A 1 103 ? -4.104 -3.110 10.615 1.00 96.50 103 ILE A O 1
ATOM 782 N N . VAL A 1 104 ? -4.368 -5.292 10.214 1.00 96.00 104 VAL A N 1
ATOM 783 C CA . VAL A 1 104 ? -5.118 -5.570 11.445 1.00 96.00 104 VAL A CA 1
ATOM 784 C C . VAL A 1 104 ? -4.232 -6.329 12.421 1.00 96.00 104 VAL A C 1
ATOM 786 O O . VAL A 1 104 ? -3.894 -7.488 12.202 1.00 96.00 104 VAL A O 1
ATOM 789 N N . TYR A 1 105 ? -3.866 -5.675 13.517 1.00 97.88 105 TYR A N 1
ATOM 790 C CA . TYR A 1 105 ? -3.066 -6.245 14.591 1.00 97.88 105 TYR A CA 1
ATOM 791 C C . TYR A 1 105 ? -3.975 -6.805 15.679 1.00 97.88 105 TYR A C 1
ATOM 793 O O . TYR A 1 105 ? -4.745 -6.063 16.288 1.00 97.88 105 TYR A O 1
ATOM 801 N N . LEU A 1 106 ? -3.837 -8.096 15.959 1.00 97.50 106 LEU A N 1
ATOM 802 C CA . LEU A 1 106 ? -4.577 -8.804 16.998 1.00 97.50 106 LEU A CA 1
ATOM 803 C C . LEU A 1 106 ? -3.631 -9.179 18.142 1.00 97.50 106 LEU A C 1
ATOM 805 O O . LEU A 1 106 ? -2.562 -9.753 17.903 1.00 97.50 106 LEU A O 1
ATOM 809 N N . SER A 1 107 ? -4.029 -8.895 19.384 1.00 94.38 107 SER A N 1
ATOM 810 C CA . SER A 1 107 ? -3.309 -9.369 20.582 1.00 94.38 107 SER A CA 1
ATOM 811 C C . SER A 1 107 ? -3.963 -10.578 21.264 1.00 94.38 107 SER A C 1
ATOM 813 O O . SER A 1 107 ? -3.443 -11.093 22.258 1.00 94.38 107 SER A O 1
ATOM 815 N N . LYS A 1 108 ? -5.102 -11.046 20.737 1.00 93.62 108 LYS A N 1
ATOM 816 C CA . LYS A 1 108 ? -5.881 -12.196 21.218 1.00 93.62 108 LYS A CA 1
ATOM 817 C C . LYS A 1 108 ? -6.314 -13.066 20.051 1.00 93.62 108 LYS A C 1
ATOM 819 O O . LYS A 1 108 ? -6.458 -12.562 18.940 1.00 93.62 108 LYS A O 1
ATOM 824 N N . ASP A 1 109 ? -6.472 -14.367 20.308 1.00 91.62 109 ASP A N 1
ATOM 825 C CA . ASP A 1 109 ? -7.004 -15.309 19.316 1.00 91.62 109 ASP A CA 1
ATOM 826 C C . ASP A 1 109 ? -8.496 -15.047 19.160 1.00 91.62 109 ASP A C 1
ATOM 828 O O . ASP A 1 109 ? -9.289 -15.394 20.035 1.00 91.62 109 ASP A O 1
ATOM 832 N N . VAL A 1 110 ? -8.839 -14.319 18.104 1.00 93.88 110 VAL A N 1
ATOM 833 C CA . VAL A 1 110 ? -10.201 -13.898 17.797 1.00 93.88 110 VAL A CA 1
ATOM 834 C C . VAL A 1 110 ? -10.491 -14.228 16.349 1.00 93.88 110 VAL A C 1
ATOM 836 O O . VAL A 1 110 ? -9.613 -14.146 15.483 1.00 93.88 110 VAL A O 1
ATOM 839 N N . LYS A 1 111 ? -11.739 -14.586 16.066 1.00 93.06 111 LYS A N 1
ATOM 840 C CA . LYS A 1 111 ? -12.160 -14.809 14.688 1.00 93.06 111 LYS A CA 1
ATOM 841 C C . LYS A 1 111 ? -12.200 -13.478 13.958 1.00 93.06 111 LYS A C 1
ATOM 843 O O . LYS A 1 111 ? -12.610 -12.455 14.504 1.00 93.06 111 LYS A O 1
ATOM 848 N N . VAL A 1 112 ? -11.798 -13.527 12.698 1.00 91.56 112 VAL A N 1
ATOM 849 C CA . VAL A 1 112 ? -11.850 -12.405 11.765 1.00 91.56 112 VAL A CA 1
ATOM 850 C C . VAL A 1 112 ? -12.594 -12.824 10.502 1.00 91.56 112 VAL A C 1
ATOM 852 O O . VAL A 1 112 ? -12.650 -14.021 10.193 1.00 91.56 112 VAL A O 1
ATOM 855 N N . PRO A 1 113 ? -13.160 -11.876 9.741 1.00 88.62 113 PRO A N 1
ATOM 856 C CA . PRO A 1 113 ? -13.828 -12.200 8.491 1.00 88.62 113 PRO A CA 1
ATOM 857 C C . PRO A 1 113 ? -12.858 -12.871 7.509 1.00 88.62 113 PRO A C 1
ATOM 859 O O . PRO A 1 113 ? -11.771 -12.359 7.255 1.00 88.62 113 PRO A O 1
ATOM 862 N N . ALA A 1 114 ? -13.273 -13.983 6.896 1.00 84.69 114 ALA A N 1
ATOM 863 C CA . ALA A 1 114 ? -12.420 -14.786 6.007 1.00 84.69 114 ALA A CA 1
ATOM 864 C C . ALA A 1 114 ? -11.866 -14.018 4.788 1.00 84.69 114 ALA A C 1
ATOM 866 O O . ALA A 1 114 ? -10.856 -14.411 4.210 1.00 84.69 114 ALA A O 1
ATOM 867 N N . LYS A 1 115 ? -12.527 -12.920 4.398 1.00 80.81 115 LYS A N 1
ATOM 868 C CA . LYS A 1 115 ? -12.119 -12.040 3.293 1.00 80.81 115 LYS A CA 1
ATOM 869 C C . LYS A 1 115 ? -10.905 -11.158 3.621 1.00 80.81 115 LYS A C 1
ATOM 871 O O . LYS A 1 115 ? -10.303 -10.599 2.710 1.00 80.81 115 LYS A O 1
ATOM 876 N N . TRP A 1 116 ? -10.541 -11.003 4.895 1.00 84.62 116 TRP A N 1
ATOM 877 C CA . TRP A 1 116 ? -9.423 -10.149 5.292 1.00 84.62 116 TRP A CA 1
ATOM 878 C C . TRP A 1 116 ? -8.087 -10.876 5.141 1.00 84.62 116 TRP A C 1
ATOM 880 O O . TRP A 1 116 ? -7.873 -11.946 5.703 1.00 84.62 116 TRP A O 1
ATOM 890 N N . ASN A 1 117 ? -7.169 -10.275 4.382 1.00 82.50 117 ASN A N 1
ATOM 891 C CA . ASN A 1 117 ? -5.859 -10.868 4.114 1.00 82.50 117 ASN A CA 1
ATOM 892 C C . ASN A 1 117 ? -4.783 -10.420 5.109 1.00 82.50 117 ASN A C 1
ATOM 894 O O . ASN A 1 117 ? -3.918 -11.216 5.451 1.00 82.50 117 ASN A O 1
ATOM 898 N N . ASN A 1 118 ? -4.836 -9.173 5.579 1.00 95.38 118 ASN A N 1
ATOM 899 C CA . ASN A 1 118 ? -3.704 -8.500 6.222 1.00 95.38 118 ASN A CA 1
ATOM 900 C C . ASN A 1 118 ? -3.788 -8.547 7.750 1.00 95.38 118 ASN A C 1
ATOM 902 O O . ASN A 1 118 ? -3.860 -7.518 8.426 1.00 95.38 118 ASN A O 1
ATOM 906 N N . ILE A 1 119 ? -3.821 -9.766 8.282 1.00 96.38 119 ILE A N 1
ATOM 907 C CA . ILE A 1 119 ? -3.993 -10.029 9.711 1.00 96.38 119 ILE A CA 1
ATOM 908 C C . ILE A 1 119 ? -2.646 -10.360 10.342 1.00 96.38 119 ILE A C 1
ATOM 910 O O . ILE A 1 119 ? -1.965 -11.294 9.924 1.00 96.38 119 ILE A O 1
ATOM 914 N N . VAL A 1 120 ? -2.290 -9.615 11.384 1.00 97.81 120 VAL A N 1
ATOM 915 C CA . VAL A 1 120 ? -1.066 -9.788 12.162 1.00 97.81 120 VAL A CA 1
ATOM 916 C C . VAL A 1 120 ? -1.444 -10.275 13.553 1.00 97.81 120 VAL A C 1
ATOM 918 O O . VAL A 1 120 ? -1.894 -9.506 14.402 1.00 97.81 120 VAL A O 1
ATOM 921 N N . TYR A 1 121 ? -1.219 -11.556 13.802 1.00 95.19 121 TYR A N 1
ATOM 922 C CA . TYR A 1 121 ? -1.457 -12.192 15.084 1.00 95.19 121 TYR A CA 1
ATOM 923 C C . TYR A 1 121 ? -0.167 -12.241 15.902 1.00 95.19 121 TYR A C 1
ATOM 925 O O . TYR A 1 121 ? 0.807 -12.868 15.491 1.00 95.19 121 TYR A O 1
ATOM 933 N N . ASN A 1 122 ? -0.128 -11.561 17.054 1.00 91.00 122 ASN A N 1
ATOM 934 C CA . ASN A 1 122 ? 1.050 -11.547 17.937 1.00 91.00 122 ASN A CA 1
ATOM 935 C C . ASN A 1 122 ? 2.380 -11.236 17.210 1.00 91.00 122 ASN A C 1
ATOM 937 O O . ASN A 1 122 ? 3.436 -11.770 17.543 1.00 91.00 122 ASN A O 1
ATOM 941 N N . GLY A 1 123 ? 2.330 -10.345 16.215 1.00 95.44 123 GLY A N 1
ATOM 942 C CA . GLY A 1 123 ? 3.499 -9.938 15.430 1.00 95.44 123 GLY A CA 1
ATOM 943 C C . GLY A 1 123 ? 3.852 -10.857 14.257 1.00 95.44 123 GLY A C 1
ATOM 944 O O . GLY A 1 123 ? 4.897 -10.643 13.644 1.00 95.44 123 GLY A O 1
ATOM 945 N N . VAL A 1 124 ? 3.003 -11.834 13.922 1.00 96.50 124 VAL A N 1
ATOM 946 C CA . VAL A 1 124 ? 3.177 -12.724 12.767 1.00 96.50 124 VAL A CA 1
ATOM 947 C C . VAL A 1 124 ? 1.910 -12.753 11.909 1.00 96.50 124 VAL A C 1
ATOM 949 O O . VAL A 1 124 ? 0.806 -12.900 12.421 1.00 96.50 124 VAL A O 1
ATOM 952 N N . ALA A 1 125 ? 2.065 -12.626 10.596 1.00 97.56 125 ALA A N 1
ATOM 953 C CA . ALA A 1 125 ? 1.009 -12.800 9.608 1.00 97.56 125 ALA A CA 1
ATOM 954 C C . ALA A 1 125 ? 1.255 -14.067 8.781 1.00 97.56 125 ALA A C 1
ATOM 956 O O . ALA A 1 125 ? 2.382 -14.342 8.367 1.00 97.56 125 ALA A O 1
ATOM 957 N N . GLU A 1 126 ? 0.197 -14.818 8.480 1.00 95.75 126 GLU A N 1
ATOM 958 C CA . GLU A 1 126 ? 0.281 -15.935 7.527 1.00 95.75 126 GLU A CA 1
ATOM 959 C C . GLU A 1 126 ? 0.500 -15.421 6.100 1.00 95.75 126 GLU A C 1
ATOM 961 O O . GLU A 1 126 ? 1.309 -15.953 5.344 1.00 95.75 126 GLU A O 1
ATOM 966 N N . LYS A 1 127 ? -0.188 -14.339 5.736 1.00 96.50 127 LYS A N 1
ATOM 967 C CA . LYS A 1 127 ? -0.013 -13.661 4.456 1.00 96.50 127 LYS A CA 1
ATOM 968 C C . LYS A 1 127 ? -0.295 -12.171 4.597 1.00 96.50 127 LYS A C 1
ATOM 970 O O . LYS A 1 127 ? -1.088 -11.778 5.442 1.00 96.50 127 LYS A O 1
ATOM 975 N N . ILE A 1 128 ? 0.316 -11.370 3.736 1.00 97.88 128 ILE A N 1
ATOM 976 C CA . ILE A 1 128 ? -0.035 -9.972 3.479 1.00 97.88 128 ILE A CA 1
ATOM 977 C C . ILE A 1 128 ? -0.257 -9.824 1.972 1.00 97.88 128 ILE A C 1
ATOM 979 O O . ILE A 1 128 ? 0.543 -10.302 1.169 1.00 97.88 128 ILE A O 1
ATOM 983 N N . VAL A 1 129 ? -1.352 -9.183 1.584 1.00 96.56 129 VAL A N 1
ATOM 984 C CA . VAL A 1 129 ? -1.734 -8.920 0.197 1.00 96.56 129 VAL A CA 1
ATOM 985 C C . VAL A 1 129 ? -1.928 -7.419 0.047 1.00 96.56 129 VAL A C 1
ATOM 987 O O . VAL A 1 129 ? -2.830 -6.840 0.650 1.00 96.56 129 VAL A O 1
ATOM 990 N N . LEU A 1 130 ? -1.064 -6.805 -0.753 1.00 96.62 130 LEU A N 1
ATOM 991 C CA . LEU A 1 130 ? -1.095 -5.394 -1.099 1.00 96.62 130 LEU A CA 1
ATOM 992 C C . LEU A 1 130 ? -1.484 -5.218 -2.571 1.00 96.62 130 LEU A C 1
ATOM 994 O O . LEU A 1 130 ? -1.190 -6.067 -3.417 1.00 96.62 130 LEU A O 1
ATOM 998 N N . THR A 1 131 ? -2.119 -4.096 -2.883 1.00 93.19 131 THR A N 1
ATOM 999 C CA . THR A 1 131 ? -2.489 -3.723 -4.251 1.00 93.19 131 THR A CA 1
ATOM 1000 C C . THR A 1 131 ? -2.253 -2.239 -4.510 1.00 93.19 131 THR A C 1
ATOM 1002 O O . THR A 1 131 ? -2.405 -1.409 -3.608 1.00 93.19 131 THR A O 1
ATOM 1005 N N . ALA A 1 132 ? -1.888 -1.926 -5.753 1.00 85.19 132 ALA A N 1
ATOM 1006 C CA . ALA A 1 132 ? -1.852 -0.570 -6.294 1.00 85.19 132 ALA A CA 1
ATOM 1007 C C . ALA A 1 132 ? -3.252 -0.033 -6.653 1.00 85.19 132 ALA A C 1
ATOM 1009 O O . ALA A 1 132 ? -3.422 1.169 -6.868 1.00 85.19 132 ALA A O 1
ATOM 1010 N N . ASP A 1 133 ? -4.246 -0.922 -6.755 1.00 78.62 133 ASP A N 1
ATOM 1011 C CA . ASP A 1 133 ? -5.588 -0.578 -7.215 1.00 78.62 133 ASP A CA 1
ATOM 1012 C C . ASP A 1 133 ? -6.274 0.427 -6.272 1.00 78.62 133 ASP A C 1
ATOM 1014 O O . ASP A 1 133 ? -6.071 0.437 -5.055 1.00 78.62 133 ASP A O 1
ATOM 1018 N N . GLU A 1 134 ? -7.120 1.279 -6.858 1.00 68.69 134 GLU A N 1
ATOM 1019 C CA . GLU A 1 134 ? -7.993 2.228 -6.151 1.00 68.69 134 GLU A CA 1
ATOM 1020 C C . GLU A 1 134 ? -7.275 3.280 -5.273 1.00 68.69 134 GLU A C 1
ATOM 1022 O O . GLU A 1 134 ? -7.872 3.807 -4.329 1.00 68.69 134 GLU A O 1
ATOM 1027 N N . ALA A 1 135 ? -6.007 3.598 -5.570 1.00 76.81 135 ALA A N 1
ATOM 1028 C CA . ALA A 1 135 ? -5.207 4.605 -4.859 1.00 76.81 135 ALA A CA 1
ATOM 1029 C C . ALA A 1 135 ? -5.192 4.404 -3.327 1.00 76.81 135 ALA A C 1
ATOM 1031 O O . ALA A 1 135 ? -5.245 5.358 -2.542 1.00 76.81 135 ALA A O 1
ATOM 1032 N N . LYS A 1 136 ? -5.145 3.141 -2.885 1.00 87.25 136 LYS A N 1
ATOM 1033 C CA . LYS A 1 136 ? -5.316 2.765 -1.477 1.00 87.25 136 LYS A CA 1
ATOM 1034 C C . LYS A 1 136 ? -4.004 2.883 -0.701 1.00 87.25 136 LYS A C 1
ATOM 1036 O O . LYS A 1 136 ? -3.043 2.177 -1.015 1.00 87.25 136 LYS A O 1
ATOM 1041 N N . PRO A 1 137 ? -3.937 3.729 0.340 1.00 92.19 137 PRO A N 1
ATOM 1042 C CA . PRO A 1 137 ? -2.698 3.956 1.062 1.00 92.19 137 PRO A CA 1
ATOM 1043 C C . PRO A 1 137 ? -2.295 2.737 1.892 1.00 92.19 137 PRO A C 1
ATOM 1045 O O . PRO A 1 137 ? -3.133 1.939 2.318 1.00 92.19 137 PRO A O 1
ATOM 1048 N N . PHE A 1 138 ? -1.002 2.651 2.187 1.00 94.94 138 PHE A N 1
ATOM 1049 C CA . PHE A 1 138 ? -0.417 1.654 3.079 1.00 94.94 138 PHE A CA 1
ATOM 1050 C C . PHE A 1 138 ? 0.310 2.337 4.235 1.00 94.94 138 PHE A C 1
ATOM 1052 O O . PHE A 1 138 ? 0.953 3.370 4.052 1.00 94.94 138 PHE A O 1
ATOM 1059 N N . TYR A 1 139 ? 0.192 1.788 5.442 1.00 96.50 139 TYR A N 1
ATOM 1060 C CA . TYR A 1 139 ? 0.987 2.204 6.596 1.00 96.50 139 TYR A CA 1
ATOM 1061 C C . TYR A 1 139 ? 1.222 1.024 7.520 1.00 96.50 139 TYR A C 1
ATOM 1063 O O . TYR A 1 139 ? 0.276 0.375 7.959 1.00 96.50 139 TYR A O 1
ATOM 1071 N N . CYS A 1 140 ? 2.483 0.795 7.854 1.00 97.94 140 CYS A N 1
ATOM 1072 C CA . CYS A 1 140 ? 2.897 -0.146 8.875 1.00 97.94 140 CYS A CA 1
ATOM 1073 C C . CYS A 1 140 ? 3.278 0.646 10.136 1.00 97.94 140 CYS A C 1
ATOM 1075 O O . CYS A 1 140 ? 4.402 1.147 10.209 1.00 97.94 140 CYS A O 1
ATOM 1077 N N . PRO A 1 141 ? 2.372 0.788 11.123 1.00 97.56 141 PRO A N 1
ATOM 1078 C CA . PRO A 1 141 ? 2.654 1.514 12.368 1.00 97.56 141 PRO A CA 1
ATOM 1079 C C . PRO A 1 141 ? 3.588 0.748 13.312 1.00 97.56 141 PRO A C 1
ATOM 1081 O O . PRO A 1 141 ? 4.099 1.315 14.272 1.00 97.56 141 PRO A O 1
ATOM 1084 N N . LYS A 1 142 ? 3.730 -0.568 13.118 1.00 98.00 142 LYS A N 1
ATOM 1085 C CA . LYS A 1 142 ? 4.481 -1.455 14.005 1.00 98.00 142 LYS A CA 1
ATOM 1086 C C . LYS A 1 142 ? 5.028 -2.630 13.211 1.00 98.00 142 LYS A C 1
ATOM 1088 O O . LYS A 1 142 ? 4.251 -3.336 12.568 1.00 98.00 142 LYS A O 1
ATOM 1093 N N . LYS A 1 143 ? 6.334 -2.878 13.313 1.00 98.19 143 LYS A N 1
ATOM 1094 C CA . LYS A 1 143 ? 6.989 -3.981 12.602 1.00 98.19 143 LYS A CA 1
ATOM 1095 C C . LYS A 1 143 ? 6.409 -5.342 12.989 1.00 98.19 143 LYS A C 1
ATOM 1097 O O . LYS A 1 143 ? 6.037 -5.565 14.146 1.00 98.19 143 LYS A O 1
ATOM 1102 N N . PHE A 1 144 ? 6.382 -6.257 12.030 1.00 98.44 144 PHE A N 1
ATOM 1103 C CA . PHE A 1 144 ? 5.930 -7.637 12.207 1.00 98.44 144 PHE A CA 1
ATOM 1104 C C . PHE A 1 144 ? 6.602 -8.553 11.176 1.00 98.44 144 PHE A C 1
ATOM 1106 O O . PHE A 1 144 ? 7.324 -8.086 10.295 1.00 98.44 144 PHE A O 1
ATOM 1113 N N . LYS A 1 145 ? 6.377 -9.861 11.292 1.00 98.19 145 LYS A N 1
ATOM 1114 C CA . LYS A 1 145 ? 6.829 -10.861 10.320 1.00 98.19 145 LYS A CA 1
ATOM 1115 C C . LYS A 1 145 ? 5.656 -11.400 9.516 1.00 98.19 145 LYS A C 1
ATOM 1117 O O . LYS A 1 145 ? 4.587 -11.605 10.076 1.00 98.19 145 LYS A O 1
ATOM 1122 N N . ALA A 1 146 ? 5.845 -11.690 8.237 1.00 98.38 146 ALA A N 1
ATOM 1123 C CA . ALA A 1 146 ? 4.846 -12.365 7.410 1.00 98.38 146 ALA A CA 1
ATOM 1124 C C . ALA A 1 146 ? 5.446 -13.621 6.781 1.00 98.38 146 ALA A C 1
ATOM 1126 O O . ALA A 1 146 ? 6.543 -13.549 6.235 1.00 98.38 146 ALA A O 1
ATOM 1127 N N . LYS A 1 147 ? 4.751 -14.762 6.801 1.00 98.31 147 LYS A N 1
ATOM 1128 C CA . LYS A 1 147 ? 5.231 -15.943 6.060 1.00 98.31 147 LYS A CA 1
ATOM 1129 C C . LYS A 1 147 ? 5.247 -15.682 4.560 1.00 98.31 147 LYS A C 1
ATOM 1131 O O . LYS A 1 147 ? 6.190 -16.084 3.892 1.00 98.31 147 LYS A O 1
ATOM 1136 N N . LYS A 1 148 ? 4.246 -14.952 4.060 1.00 98.44 148 LYS A N 1
ATOM 1137 C CA . LYS A 1 148 ? 4.163 -14.494 2.673 1.00 98.44 148 LYS A CA 1
ATOM 1138 C C . LYS A 1 148 ? 3.711 -13.041 2.588 1.00 98.44 148 LYS A C 1
ATOM 1140 O O . LYS A 1 148 ? 2.803 -12.630 3.305 1.00 98.44 148 LYS A O 1
ATOM 1145 N N . ILE A 1 149 ? 4.287 -12.273 1.676 1.00 98.56 149 ILE A N 1
ATOM 1146 C CA . ILE A 1 149 ? 3.791 -10.951 1.289 1.00 98.56 149 ILE A CA 1
ATOM 1147 C C . ILE A 1 149 ? 3.753 -10.842 -0.231 1.00 98.56 149 ILE A C 1
ATOM 1149 O O . ILE A 1 149 ? 4.652 -11.332 -0.911 1.00 98.56 149 ILE A O 1
ATOM 1153 N N . MET A 1 150 ? 2.697 -10.224 -0.753 1.00 98.19 150 MET A N 1
ATOM 1154 C CA . MET A 1 150 ? 2.490 -9.997 -2.179 1.00 98.19 150 MET A CA 1
ATOM 1155 C C . MET A 1 150 ? 2.056 -8.555 -2.424 1.00 98.19 150 MET A C 1
ATOM 1157 O O . MET A 1 150 ? 1.272 -8.008 -1.652 1.00 98.19 150 MET A O 1
ATOM 1161 N N . TYR A 1 151 ? 2.519 -7.971 -3.522 1.00 98.25 151 TYR A N 1
ATOM 1162 C CA . TYR A 1 151 ? 2.019 -6.721 -4.083 1.00 98.25 151 TYR A CA 1
ATOM 1163 C C . TYR A 1 151 ? 1.691 -6.934 -5.560 1.00 98.25 151 TYR A C 1
ATOM 1165 O O . TYR A 1 151 ? 2.519 -7.478 -6.288 1.00 98.25 151 TYR A O 1
ATOM 1173 N N . THR A 1 152 ? 0.500 -6.524 -5.998 1.00 97.50 152 THR A N 1
ATOM 1174 C CA . THR A 1 152 ? 0.067 -6.658 -7.400 1.00 97.50 152 THR A CA 1
ATOM 1175 C C . THR A 1 152 ? -0.053 -5.292 -8.067 1.00 97.50 152 THR A C 1
ATOM 1177 O O . THR A 1 152 ? -0.658 -4.383 -7.499 1.00 97.50 152 THR A O 1
ATOM 1180 N N . HIS A 1 153 ? 0.493 -5.174 -9.281 1.00 96.25 153 HIS A N 1
ATOM 1181 C CA . HIS A 1 153 ? 0.401 -3.986 -10.137 1.00 96.25 153 HIS A CA 1
ATOM 1182 C C . HIS A 1 153 ? 0.111 -4.384 -11.583 1.00 96.25 153 HIS A C 1
ATOM 1184 O O . HIS A 1 153 ? 0.622 -5.398 -12.054 1.00 96.25 153 HIS A O 1
ATOM 1190 N N . ASP A 1 154 ? -0.696 -3.592 -12.283 1.00 95.88 154 ASP A N 1
ATOM 1191 C CA . ASP A 1 154 ? -1.092 -3.832 -13.673 1.00 95.88 154 ASP A CA 1
ATOM 1192 C C . ASP A 1 154 ? -0.254 -2.961 -14.624 1.00 95.88 154 ASP A C 1
ATOM 1194 O O . ASP A 1 154 ? -0.410 -1.738 -14.666 1.00 95.88 154 ASP A O 1
ATOM 1198 N N . PHE A 1 155 ? 0.656 -3.589 -15.372 1.00 95.25 155 PHE A N 1
ATOM 1199 C CA . PHE A 1 155 ? 1.545 -2.910 -16.314 1.00 95.25 155 PHE A CA 1
ATOM 1200 C C . PHE A 1 155 ? 0.937 -2.913 -17.714 1.00 95.25 155 PHE A C 1
ATOM 1202 O O . PHE A 1 155 ? 0.744 -3.970 -18.307 1.00 95.25 155 PHE A O 1
ATOM 1209 N N . LYS A 1 156 ? 0.681 -1.724 -18.271 1.00 93.56 156 LYS A N 1
ATOM 1210 C CA . LYS A 1 156 ? 0.055 -1.557 -19.603 1.00 93.56 156 LYS A CA 1
ATOM 1211 C C . LYS A 1 156 ? 0.829 -0.652 -20.551 1.00 93.56 156 LYS A C 1
ATOM 1213 O O . LYS A 1 156 ? 0.464 -0.521 -21.720 1.00 93.56 156 LYS A O 1
ATOM 1218 N N . GLN A 1 157 ? 1.860 0.020 -20.049 1.00 90.94 157 GLN A N 1
ATOM 1219 C CA . GLN A 1 157 ? 2.622 0.982 -20.829 1.00 90.94 157 GLN A CA 1
ATOM 1220 C C . GLN A 1 157 ? 3.322 0.306 -22.010 1.00 90.94 157 GLN A C 1
ATOM 1222 O O . GLN A 1 157 ? 3.862 -0.789 -21.870 1.00 90.94 157 GLN A O 1
ATOM 1227 N N . ILE A 1 158 ? 3.327 0.968 -23.168 1.00 90.62 158 ILE A N 1
ATOM 1228 C CA . ILE A 1 158 ? 4.076 0.509 -24.341 1.00 90.62 158 ILE A CA 1
ATOM 1229 C C . ILE A 1 158 ? 5.517 1.002 -24.202 1.00 90.62 158 ILE A C 1
ATOM 1231 O O . ILE A 1 158 ? 5.766 2.206 -24.104 1.00 90.62 158 ILE A O 1
ATOM 1235 N N . THR A 1 159 ? 6.482 0.087 -24.227 1.00 88.06 159 THR A N 1
ATOM 1236 C CA . THR A 1 159 ? 7.907 0.443 -24.231 1.00 88.06 159 THR A CA 1
ATOM 1237 C C . THR A 1 159 ? 8.366 0.790 -25.640 1.00 88.06 159 THR A C 1
ATOM 1239 O O . THR A 1 159 ? 7.797 0.320 -26.621 1.00 88.06 159 THR A O 1
ATOM 1242 N N . GLY A 1 160 ? 9.397 1.621 -25.787 1.00 72.88 160 GLY A N 1
ATOM 1243 C CA . GLY A 1 160 ? 9.911 2.038 -27.095 1.00 72.88 160 GLY A CA 1
ATOM 1244 C C . GLY A 1 160 ? 11.273 1.424 -27.400 1.00 72.88 160 GLY A C 1
ATOM 1245 O O . GLY A 1 160 ? 12.217 1.638 -26.650 1.00 72.88 160 GLY A O 1
ATOM 1246 N N . GLN A 1 161 ? 11.423 0.716 -28.523 1.00 67.88 161 GLN A N 1
ATOM 1247 C CA . GLN A 1 161 ? 12.748 0.267 -28.965 1.00 67.88 161 GLN A CA 1
ATOM 1248 C C . GLN A 1 161 ? 13.643 1.479 -29.283 1.00 67.88 161 GLN A C 1
ATOM 1250 O O . GLN A 1 161 ? 13.305 2.294 -30.144 1.00 67.88 161 GLN A O 1
ATOM 1255 N N . GLY A 1 162 ? 14.784 1.604 -28.594 1.00 63.50 162 GLY A N 1
ATOM 1256 C CA . GLY A 1 162 ? 15.711 2.729 -28.772 1.00 63.50 162 GLY A CA 1
ATOM 1257 C C . GLY A 1 162 ? 15.172 4.083 -28.293 1.00 63.50 162 GLY A C 1
ATOM 1258 O O . GLY A 1 162 ? 15.709 5.131 -28.666 1.00 63.50 162 GLY A O 1
ATOM 1259 N N . GLU A 1 163 ? 14.110 4.084 -27.488 1.00 67.88 163 GLU A N 1
ATOM 1260 C CA . GLU A 1 163 ? 13.483 5.285 -26.950 1.00 67.88 163 GLU A CA 1
ATOM 1261 C C . GLU A 1 163 ? 13.203 5.102 -25.458 1.00 67.88 163 GLU A C 1
ATOM 1263 O O . GLU A 1 163 ? 12.802 4.037 -25.007 1.00 67.88 163 GLU A O 1
ATOM 1268 N N . SER A 1 164 ? 13.400 6.154 -24.666 1.00 72.75 164 SER A N 1
ATOM 1269 C CA . SER A 1 164 ? 13.027 6.119 -23.251 1.00 72.75 164 SER A CA 1
ATOM 1270 C C . SER A 1 164 ? 11.504 6.192 -23.169 1.00 72.75 164 SER A C 1
ATOM 1272 O O . SER A 1 164 ? 10.985 7.294 -23.214 1.00 72.75 164 SER A O 1
ATOM 1274 N N . ALA A 1 165 ? 10.792 5.067 -23.132 1.00 85.44 165 ALA A N 1
ATOM 1275 C CA . ALA A 1 165 ? 9.333 5.011 -23.018 1.00 85.44 165 ALA A CA 1
ATOM 1276 C C . ALA A 1 165 ? 8.900 3.768 -22.232 1.00 85.44 165 ALA A C 1
ATOM 1278 O O . ALA A 1 165 ? 9.593 2.751 -22.242 1.00 85.44 165 ALA A O 1
ATOM 1279 N N . GLY A 1 166 ? 7.749 3.868 -21.575 1.00 89.44 166 GLY A N 1
ATOM 1280 C CA . GLY A 1 166 ? 7.139 2.794 -20.797 1.00 89.44 166 GLY A CA 1
ATOM 1281 C C . GLY A 1 166 ? 7.697 2.585 -19.388 1.00 89.44 166 GLY A C 1
ATOM 1282 O O . GLY A 1 166 ? 7.399 1.575 -18.761 1.00 89.44 166 GLY A O 1
ATOM 1283 N N . TRP A 1 167 ? 8.482 3.534 -18.873 1.00 93.94 167 TRP A N 1
ATOM 1284 C CA . TRP A 1 167 ? 8.875 3.536 -17.468 1.00 93.94 167 TRP A CA 1
ATOM 1285 C C . TRP A 1 167 ? 7.729 3.974 -16.552 1.00 93.94 167 TRP A C 1
ATOM 1287 O O . TRP A 1 167 ? 7.002 4.929 -16.829 1.00 93.94 167 TRP A O 1
ATOM 1297 N N . GLU A 1 168 ? 7.652 3.323 -15.403 1.00 95.62 168 GLU A N 1
ATOM 1298 C CA . GLU A 1 168 ? 6.823 3.660 -14.251 1.00 95.62 168 GLU A CA 1
ATOM 1299 C C . GLU A 1 168 ? 7.720 3.796 -13.009 1.00 95.62 168 GLU A C 1
ATOM 1301 O O . GLU A 1 168 ? 8.907 3.458 -13.044 1.00 95.62 168 GLU A O 1
ATOM 1306 N N . THR A 1 169 ? 7.186 4.323 -11.908 1.00 97.44 169 THR A N 1
ATOM 1307 C CA . THR A 1 169 ? 7.887 4.374 -10.616 1.00 97.44 169 THR A CA 1
ATOM 1308 C C . THR A 1 169 ? 7.286 3.372 -9.642 1.00 97.44 169 THR A C 1
ATOM 1310 O O . THR A 1 169 ? 6.091 3.104 -9.695 1.00 97.44 169 THR A O 1
ATOM 1313 N N . ILE A 1 170 ? 8.107 2.825 -8.743 1.00 98.25 170 ILE A N 1
ATOM 1314 C CA . ILE A 1 170 ? 7.648 1.846 -7.752 1.00 98.25 170 ILE A CA 1
ATOM 1315 C C . ILE A 1 170 ? 8.460 1.931 -6.454 1.00 98.25 170 ILE A C 1
ATOM 1317 O O . ILE A 1 170 ? 9.679 2.115 -6.478 1.00 98.25 170 ILE A O 1
ATOM 1321 N N . VAL A 1 171 ? 7.784 1.767 -5.317 1.00 98.50 171 VAL A N 1
ATOM 1322 C CA . VAL A 1 171 ? 8.378 1.551 -3.990 1.00 98.50 171 VAL A CA 1
ATOM 1323 C C . VAL A 1 171 ? 7.567 0.496 -3.237 1.00 98.50 171 VAL A C 1
ATOM 1325 O O . VAL A 1 171 ? 6.341 0.543 -3.248 1.00 98.50 171 VAL A O 1
ATOM 1328 N N . LEU A 1 172 ? 8.234 -0.454 -2.574 1.00 98.56 172 LEU A N 1
ATOM 1329 C CA . LEU A 1 172 ? 7.580 -1.569 -1.873 1.00 98.56 172 LEU A CA 1
ATOM 1330 C C . LEU A 1 172 ? 8.069 -1.703 -0.425 1.00 98.56 172 LEU A C 1
ATOM 1332 O O . LEU A 1 172 ? 9.252 -1.480 -0.170 1.00 98.56 172 LEU A O 1
ATOM 1336 N N . PRO A 1 173 ? 7.213 -2.117 0.531 1.00 98.00 173 PRO A N 1
ATOM 1337 C CA . PRO A 1 173 ? 7.570 -2.160 1.953 1.00 98.00 173 PRO A CA 1
ATOM 1338 C C . PRO A 1 173 ? 8.357 -3.413 2.372 1.00 98.00 173 PRO A C 1
ATOM 1340 O O . PRO A 1 173 ? 8.563 -3.634 3.563 1.00 98.00 173 PRO A O 1
ATOM 1343 N N . PHE A 1 174 ? 8.792 -4.239 1.417 1.00 98.50 174 PHE A N 1
ATOM 1344 C CA . PHE A 1 174 ? 9.484 -5.506 1.654 1.00 98.50 174 PHE A CA 1
ATOM 1345 C C . PHE A 1 174 ? 10.547 -5.770 0.580 1.00 98.50 174 PHE A C 1
ATOM 1347 O O . PHE A 1 174 ? 10.490 -5.214 -0.516 1.00 98.50 174 PHE A O 1
ATOM 1354 N N . ASN A 1 175 ? 11.521 -6.624 0.903 1.00 98.31 175 ASN A N 1
ATOM 1355 C CA . ASN A 1 175 ? 12.511 -7.096 -0.065 1.00 98.31 175 ASN A CA 1
ATOM 1356 C C . ASN A 1 175 ? 11.850 -8.124 -0.987 1.00 98.31 175 ASN A C 1
ATOM 1358 O O . ASN A 1 175 ? 11.408 -9.169 -0.510 1.00 98.31 175 ASN A O 1
ATOM 1362 N N . VAL A 1 176 ? 11.788 -7.844 -2.286 1.00 98.44 176 VAL A N 1
ATOM 1363 C CA . VAL A 1 176 ? 11.167 -8.745 -3.263 1.00 98.44 176 VAL A CA 1
ATOM 1364 C C . VAL A 1 176 ? 12.092 -9.923 -3.545 1.00 98.44 176 VAL A C 1
ATOM 1366 O O . VAL A 1 176 ? 13.277 -9.738 -3.820 1.00 98.44 176 VAL A O 1
ATOM 1369 N N . GLN A 1 177 ? 11.540 -11.134 -3.518 1.00 97.75 177 GLN A N 1
ATOM 1370 C CA . GLN A 1 177 ? 12.271 -12.368 -3.819 1.00 97.75 177 GLN A CA 1
ATOM 1371 C C . GLN A 1 177 ? 11.878 -12.963 -5.174 1.00 97.75 177 GLN A C 1
ATOM 1373 O O . GLN A 1 177 ? 12.716 -13.572 -5.837 1.00 97.75 177 GLN A O 1
ATOM 1378 N N . LYS A 1 178 ? 10.620 -12.796 -5.599 1.00 98.06 178 LYS A N 1
ATOM 1379 C CA . LYS A 1 178 ? 10.123 -13.265 -6.899 1.00 98.06 178 LYS A CA 1
ATOM 1380 C C . LYS A 1 178 ? 9.193 -12.234 -7.525 1.00 98.06 178 LYS A C 1
ATOM 1382 O O . LYS A 1 178 ? 8.476 -11.520 -6.825 1.00 98.06 178 LYS A O 1
ATOM 1387 N N . VAL A 1 179 ? 9.199 -12.194 -8.852 1.00 98.69 179 VAL A N 1
ATOM 1388 C CA . VAL A 1 179 ? 8.286 -11.386 -9.661 1.00 98.69 179 VAL A CA 1
ATOM 1389 C C . VAL A 1 179 ? 7.626 -12.320 -10.666 1.00 98.69 179 VAL A C 1
ATOM 1391 O O . VAL A 1 179 ? 8.314 -13.079 -11.347 1.00 98.69 179 VAL A O 1
ATOM 1394 N N . ILE A 1 180 ? 6.300 -12.331 -10.708 1.00 98.38 180 ILE A N 1
ATOM 1395 C CA . ILE A 1 180 ? 5.517 -13.325 -11.447 1.00 98.38 180 ILE A CA 1
ATOM 1396 C C . ILE A 1 180 ? 4.444 -12.592 -12.244 1.00 98.38 180 ILE A C 1
ATOM 1398 O O . ILE A 1 180 ? 3.701 -11.789 -11.685 1.00 98.38 180 ILE A O 1
ATOM 1402 N N . HIS A 1 181 ? 4.364 -12.846 -13.544 1.00 98.31 181 HIS A N 1
ATOM 1403 C CA . HIS A 1 181 ? 3.263 -12.352 -14.372 1.00 98.31 181 HIS A CA 1
ATOM 1404 C C . HIS A 1 181 ? 1.999 -13.196 -14.147 1.00 98.31 181 HIS A C 1
ATOM 1406 O O . HIS A 1 181 ? 2.089 -14.351 -13.734 1.00 98.31 181 HIS A O 1
ATOM 1412 N N . GLU A 1 182 ? 0.817 -12.664 -14.450 1.00 96.94 182 GLU A N 1
ATOM 1413 C CA . GLU A 1 182 ? -0.463 -13.361 -14.250 1.00 96.94 182 GLU A CA 1
ATOM 1414 C C . GLU A 1 182 ? -0.612 -14.690 -15.008 1.00 96.94 182 GLU A C 1
ATOM 1416 O O . GLU A 1 182 ? -1.381 -15.549 -14.583 1.00 96.94 182 GLU A O 1
ATOM 1421 N N . ASP A 1 183 ? 0.161 -14.911 -16.072 1.00 96.38 183 ASP A N 1
ATOM 1422 C CA . ASP A 1 183 ? 0.230 -16.207 -16.766 1.00 96.38 183 ASP A CA 1
ATOM 1423 C C . ASP A 1 183 ? 1.196 -17.224 -16.129 1.00 96.38 183 ASP A C 1
ATOM 1425 O O . ASP A 1 183 ? 1.392 -18.321 -16.653 1.00 96.38 183 ASP A O 1
ATOM 1429 N N . GLY A 1 184 ? 1.817 -16.867 -15.004 1.00 96.56 184 GLY A N 1
ATOM 1430 C CA . GLY A 1 184 ? 2.717 -17.718 -14.235 1.00 96.56 184 GLY A CA 1
ATOM 1431 C C . GLY A 1 184 ? 4.185 -17.669 -14.660 1.00 96.56 184 GLY A C 1
ATOM 1432 O O . GLY A 1 184 ? 5.010 -18.309 -14.001 1.00 96.56 184 GLY A O 1
ATOM 1433 N N . ARG A 1 185 ? 4.563 -16.924 -15.712 1.00 96.12 185 ARG A N 1
ATOM 1434 C CA . ARG A 1 185 ? 5.983 -16.800 -16.078 1.00 96.12 185 ARG A CA 1
ATOM 1435 C C . ARG A 1 185 ? 6.743 -15.986 -15.026 1.00 96.12 185 ARG A C 1
ATOM 1437 O O . ARG A 1 185 ? 6.264 -14.9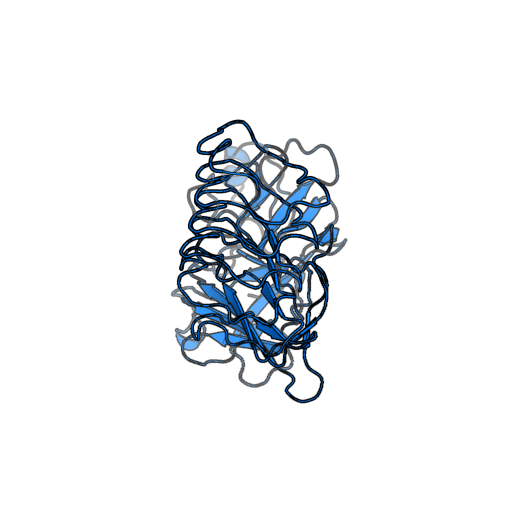68 -14.523 1.00 96.12 185 ARG A O 1
ATOM 1444 N N . ILE A 1 186 ? 7.958 -16.431 -14.717 1.00 97.81 186 ILE A N 1
ATOM 1445 C CA . ILE A 1 186 ? 8.855 -15.732 -13.793 1.00 97.81 186 ILE A CA 1
ATOM 1446 C C . ILE A 1 186 ? 9.489 -14.558 -14.531 1.00 97.81 186 ILE A C 1
ATOM 1448 O O . ILE A 1 186 ? 10.000 -14.713 -15.642 1.00 97.81 186 ILE A O 1
ATOM 1452 N N . LEU A 1 187 ? 9.476 -13.399 -13.889 1.00 98.12 187 LEU A N 1
ATOM 1453 C CA . LEU A 1 187 ? 10.123 -12.184 -14.345 1.00 98.12 187 LEU A CA 1
ATOM 1454 C C . LEU A 1 187 ? 11.324 -11.879 -13.448 1.00 98.12 187 LEU A C 1
ATOM 1456 O O . LEU A 1 187 ? 11.308 -12.162 -12.249 1.00 98.12 187 LEU A O 1
ATOM 1460 N N . ALA A 1 188 ? 12.364 -11.278 -14.011 1.00 97.19 188 ALA A N 1
ATOM 1461 C CA . ALA A 1 188 ? 13.489 -10.789 -13.225 1.00 97.19 188 ALA A CA 1
ATOM 1462 C C . ALA A 1 188 ? 14.146 -9.576 -13.890 1.00 97.19 188 ALA A C 1
ATOM 1464 O O . ALA A 1 188 ? 14.076 -9.445 -15.111 1.00 97.19 188 ALA A O 1
ATOM 1465 N N . PRO A 1 189 ? 14.811 -8.688 -13.135 1.00 95.19 189 PRO A N 1
ATOM 1466 C CA . PRO A 1 189 ? 15.571 -7.613 -13.751 1.00 95.19 189 PRO A CA 1
ATOM 1467 C C . PRO A 1 189 ? 16.645 -8.154 -14.703 1.00 95.19 189 PRO A C 1
ATOM 1469 O O . PRO A 1 189 ? 17.210 -9.232 -14.469 1.00 95.19 189 PRO A O 1
ATOM 1472 N N . PHE A 1 190 ? 16.969 -7.395 -15.752 1.00 86.69 190 PHE A N 1
ATOM 1473 C CA . PHE A 1 190 ? 18.150 -7.671 -16.575 1.00 86.69 190 PHE A CA 1
ATOM 1474 C C . PHE A 1 190 ? 19.397 -7.878 -15.701 1.00 86.69 190 PHE A C 1
ATOM 1476 O O . PHE A 1 190 ? 19.589 -7.190 -14.698 1.00 86.69 190 PHE A O 1
ATOM 1483 N N . ASN A 1 191 ? 20.254 -8.817 -16.107 1.00 87.06 191 ASN A N 1
ATOM 1484 C CA . ASN A 1 191 ? 21.478 -9.219 -15.399 1.00 87.06 191 ASN A CA 1
ATOM 1485 C C . ASN A 1 191 ? 21.261 -9.850 -14.013 1.00 87.06 191 ASN A C 1
ATOM 1487 O O . ASN A 1 191 ? 22.217 -9.998 -13.254 1.00 87.06 191 ASN A O 1
ATOM 1491 N N . SER A 1 192 ? 20.032 -10.237 -13.665 1.00 89.00 192 SER A N 1
ATOM 1492 C CA . SER A 1 192 ? 19.800 -11.095 -12.502 1.00 89.00 192 SER A CA 1
ATOM 1493 C C . SER A 1 192 ? 20.303 -12.524 -12.752 1.00 89.00 192 SER A C 1
ATOM 1495 O O . SER A 1 192 ? 20.334 -13.011 -13.881 1.00 89.00 192 SER A O 1
ATOM 1497 N N . GLU A 1 193 ? 20.665 -13.228 -11.679 1.00 90.62 193 GLU A N 1
ATOM 1498 C CA . GLU A 1 193 ? 21.114 -14.629 -11.734 1.00 90.62 193 GLU A CA 1
ATOM 1499 C C . GLU A 1 193 ? 19.941 -15.638 -11.756 1.00 90.62 193 GLU A C 1
ATOM 1501 O O . GLU A 1 193 ? 20.132 -16.849 -11.612 1.00 90.62 193 GLU A O 1
ATOM 1506 N N . ILE A 1 194 ? 18.703 -15.157 -11.932 1.00 91.12 194 ILE A N 1
ATOM 1507 C CA . ILE A 1 194 ? 17.490 -15.982 -11.887 1.00 91.12 194 ILE A CA 1
ATOM 1508 C C . ILE A 1 194 ? 17.319 -16.714 -13.222 1.00 91.12 194 ILE A C 1
ATOM 1510 O O . ILE A 1 194 ? 16.965 -16.135 -14.249 1.00 91.12 194 ILE A O 1
ATOM 1514 N N . LYS A 1 195 ? 17.554 -18.029 -13.206 1.00 90.44 195 LYS A N 1
ATOM 1515 C CA . LYS A 1 195 ? 17.438 -18.886 -14.394 1.00 90.44 195 LYS A CA 1
ATOM 1516 C C . LYS A 1 195 ? 16.005 -18.917 -14.932 1.00 90.44 195 LYS A C 1
ATOM 1518 O O . LYS A 1 195 ? 15.052 -19.004 -14.164 1.00 90.44 195 LYS A O 1
ATOM 1523 N N . ASN A 1 196 ? 15.877 -18.939 -16.261 1.00 89.69 196 ASN A N 1
ATOM 1524 C CA . ASN A 1 196 ? 14.611 -19.036 -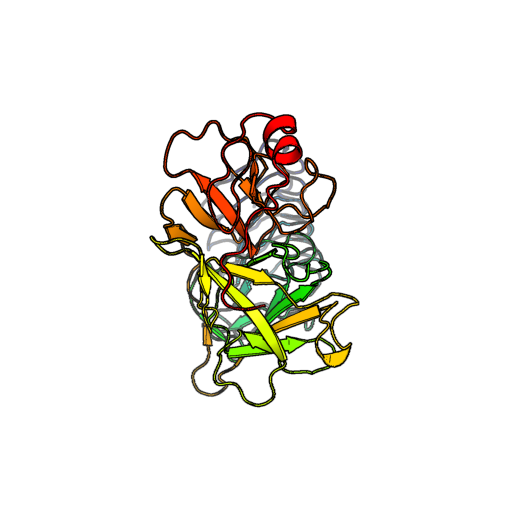17.004 1.00 89.69 196 ASN A CA 1
ATOM 1525 C C . ASN A 1 196 ? 13.619 -17.877 -16.786 1.00 89.69 196 ASN A C 1
ATOM 1527 O O . ASN A 1 196 ? 12.484 -17.964 -17.255 1.00 89.69 196 ASN A O 1
ATOM 1531 N N . ALA A 1 197 ? 14.023 -16.797 -16.114 1.00 93.75 197 ALA A N 1
ATOM 1532 C CA . ALA A 1 197 ? 13.190 -15.614 -15.973 1.00 93.75 197 ALA A CA 1
ATOM 1533 C C . ALA A 1 197 ? 13.158 -14.797 -17.273 1.00 93.75 197 ALA A C 1
ATOM 1535 O O . ALA A 1 197 ? 14.164 -14.682 -17.981 1.00 93.75 197 ALA A O 1
ATOM 1536 N N . LYS A 1 198 ? 12.004 -14.202 -17.586 1.00 93.69 198 LYS A N 1
ATOM 1537 C CA . LYS A 1 198 ? 11.902 -13.184 -18.636 1.00 93.69 198 LYS A CA 1
ATOM 1538 C C . LYS A 1 198 ? 12.374 -11.837 -18.073 1.00 93.69 198 LYS A C 1
ATOM 1540 O O . LYS A 1 198 ? 11.968 -11.472 -16.967 1.00 93.69 198 LYS A O 1
ATOM 1545 N N . PRO A 1 199 ? 13.252 -11.117 -18.786 1.00 92.88 199 PRO A N 1
ATOM 1546 C CA . PRO A 1 199 ? 13.867 -9.923 -18.240 1.00 92.88 199 PRO A CA 1
ATOM 1547 C C . PRO A 1 199 ? 12.912 -8.722 -18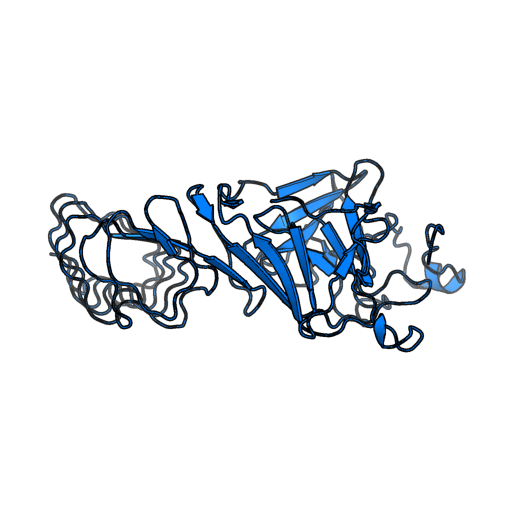.245 1.00 92.88 199 PRO A C 1
ATOM 1549 O O . PRO A 1 199 ? 12.068 -8.601 -19.129 1.00 92.88 199 PRO A O 1
ATOM 1552 N N . PHE A 1 200 ? 13.100 -7.798 -17.306 1.00 94.12 200 PHE A N 1
ATOM 1553 C CA . PHE A 1 200 ? 12.522 -6.451 -17.332 1.00 94.12 200 PHE A CA 1
ATOM 1554 C C . PHE A 1 200 ? 13.557 -5.406 -16.898 1.00 94.12 200 PHE A C 1
ATOM 1556 O O . PHE A 1 200 ? 14.585 -5.742 -16.300 1.00 94.12 200 PHE A O 1
ATOM 1563 N N . TRP A 1 201 ? 13.313 -4.127 -17.190 1.00 93.69 201 TRP A N 1
ATOM 1564 C CA . TRP A 1 201 ? 14.234 -3.061 -16.793 1.00 93.69 201 TRP A CA 1
ATOM 1565 C C . TRP A 1 201 ? 13.919 -2.547 -15.391 1.00 93.69 201 TRP A C 1
ATOM 1567 O O . TRP A 1 201 ? 12.775 -2.224 -15.073 1.00 93.69 201 TRP A O 1
ATOM 1577 N N . LEU A 1 202 ? 14.959 -2.409 -14.569 1.00 95.81 202 LEU A N 1
ATOM 1578 C CA . LEU A 1 202 ? 14.878 -1.876 -13.213 1.00 95.81 202 LEU A CA 1
ATOM 1579 C C . LEU A 1 202 ? 16.078 -0.972 -12.946 1.00 95.81 202 LEU A C 1
ATOM 1581 O O . LEU A 1 202 ? 17.224 -1.366 -13.185 1.00 95.81 202 LEU A O 1
ATOM 1585 N N . ARG A 1 203 ? 15.825 0.237 -12.436 1.00 95.56 203 ARG A N 1
ATOM 1586 C CA . ARG A 1 203 ? 16.887 1.178 -12.068 1.00 95.56 203 ARG A CA 1
ATOM 1587 C C . ARG A 1 203 ? 16.616 1.850 -10.734 1.00 95.56 203 ARG A C 1
ATOM 1589 O O . ARG A 1 203 ? 15.489 2.251 -10.446 1.00 95.56 203 ARG A O 1
ATOM 1596 N N . ALA A 1 204 ? 17.680 2.029 -9.962 1.00 96.19 204 ALA A N 1
ATOM 1597 C CA . ALA A 1 204 ? 17.686 2.844 -8.754 1.00 96.19 204 ALA A CA 1
ATOM 1598 C C . ALA A 1 204 ? 18.360 4.187 -9.039 1.00 96.19 204 ALA A C 1
ATOM 1600 O O . ALA A 1 204 ? 19.265 4.272 -9.871 1.00 96.19 204 ALA A O 1
ATOM 1601 N N . LEU A 1 205 ? 17.939 5.240 -8.340 1.00 95.00 205 LEU A N 1
ATOM 1602 C CA . LEU A 1 205 ? 18.619 6.530 -8.408 1.00 95.00 205 LEU A CA 1
ATOM 1603 C C . LEU A 1 205 ? 19.840 6.529 -7.479 1.00 95.00 205 LEU A C 1
ATOM 1605 O O . LEU A 1 205 ? 19.713 6.290 -6.280 1.00 95.00 205 LEU A O 1
ATOM 1609 N N . THR A 1 206 ? 21.009 6.854 -8.022 1.00 93.44 206 THR A N 1
ATOM 1610 C CA . THR A 1 206 ? 22.247 7.066 -7.264 1.00 93.44 206 THR A CA 1
ATOM 1611 C C . THR A 1 206 ? 22.797 8.463 -7.529 1.00 93.44 206 THR A C 1
ATOM 1613 O O . THR A 1 206 ? 22.328 9.186 -8.413 1.00 93.44 206 THR A O 1
ATOM 1616 N N . LYS A 1 207 ? 23.863 8.848 -6.818 1.00 91.06 207 LYS A N 1
ATOM 1617 C CA . LYS A 1 207 ? 24.527 10.150 -7.005 1.00 91.06 207 LYS A CA 1
ATOM 1618 C C . LYS A 1 207 ? 25.017 10.391 -8.440 1.00 91.06 207 LYS A C 1
ATOM 1620 O O . LYS A 1 207 ? 25.267 11.539 -8.797 1.00 91.06 207 LYS A O 1
ATOM 1625 N N . LYS A 1 208 ? 25.153 9.341 -9.260 1.00 87.69 208 LYS A N 1
ATOM 1626 C CA . LYS A 1 208 ? 25.545 9.430 -10.677 1.00 87.69 208 LYS A CA 1
ATOM 1627 C C . LYS A 1 208 ? 24.356 9.511 -11.640 1.00 87.69 208 LYS A C 1
ATOM 1629 O O . LYS A 1 208 ? 24.555 9.843 -12.803 1.00 87.69 208 LYS A O 1
ATOM 1634 N N . GLY A 1 209 ? 23.138 9.255 -11.169 1.00 87.81 209 GLY A N 1
ATOM 1635 C CA . GLY A 1 209 ? 21.932 9.140 -11.985 1.00 87.81 209 GLY A CA 1
ATOM 1636 C C . GLY A 1 209 ? 21.252 7.790 -11.780 1.00 87.81 209 GLY A C 1
ATOM 1637 O O . GLY A 1 209 ? 21.520 7.095 -10.805 1.00 87.81 209 GLY A O 1
ATOM 1638 N N . PHE A 1 210 ? 20.339 7.432 -12.679 1.00 89.38 210 PHE A N 1
ATOM 1639 C CA . PHE A 1 210 ? 19.697 6.122 -12.637 1.00 89.38 210 PHE A CA 1
ATOM 1640 C C . PHE A 1 210 ? 20.657 5.030 -13.117 1.00 89.38 210 PHE A C 1
ATOM 1642 O O . PHE A 1 210 ? 21.149 5.088 -14.243 1.00 89.38 210 PHE A O 1
ATOM 1649 N N . GLU A 1 211 ? 20.885 4.021 -12.281 1.00 90.62 211 GLU A N 1
ATOM 1650 C CA . GLU A 1 211 ? 21.758 2.879 -12.564 1.00 90.62 211 GLU A CA 1
ATOM 1651 C C . GLU A 1 211 ? 20.949 1.577 -12.530 1.00 90.62 211 GLU A C 1
ATOM 1653 O O . GLU A 1 211 ? 20.010 1.438 -11.742 1.00 90.62 211 GLU A O 1
ATOM 1658 N N . ASN A 1 212 ? 21.295 0.629 -13.406 1.00 90.81 212 ASN A N 1
ATOM 1659 C CA . ASN A 1 212 ? 20.644 -0.681 -13.456 1.00 90.81 212 ASN A CA 1
ATOM 1660 C C . ASN A 1 212 ? 20.907 -1.453 -12.157 1.00 90.81 212 ASN A C 1
ATOM 1662 O O . ASN A 1 212 ? 22.030 -1.465 -11.652 1.00 90.81 212 ASN A O 1
ATOM 1666 N N . VAL A 1 213 ? 19.879 -2.128 -11.650 1.00 95.12 213 VAL A N 1
ATOM 1667 C CA . VAL A 1 213 ? 19.951 -2.949 -10.435 1.00 95.12 213 VAL A CA 1
ATOM 1668 C C . VAL A 1 213 ? 19.205 -4.262 -10.638 1.00 95.12 213 VAL A C 1
ATOM 1670 O O . VAL A 1 213 ? 18.317 -4.357 -11.483 1.00 95.12 213 VAL A O 1
ATOM 1673 N N . THR A 1 214 ? 19.568 -5.279 -9.860 1.00 96.06 214 THR A N 1
ATOM 1674 C CA . THR A 1 214 ? 19.084 -6.656 -10.040 1.00 96.06 214 THR A CA 1
ATOM 1675 C C . THR A 1 214 ? 18.066 -7.105 -8.991 1.00 96.06 214 THR A C 1
ATOM 1677 O O . THR A 1 214 ? 17.556 -8.220 -9.081 1.00 96.06 214 THR A O 1
ATOM 1680 N N . SER A 1 215 ? 17.736 -6.252 -8.016 1.00 96.62 215 SER A N 1
ATOM 1681 C CA . SER A 1 215 ? 16.786 -6.552 -6.941 1.00 96.62 215 SER A CA 1
ATOM 1682 C C . SER A 1 215 ? 15.990 -5.319 -6.502 1.00 96.62 215 SER A C 1
ATOM 1684 O O . SER A 1 215 ? 16.450 -4.182 -6.639 1.00 96.62 215 SER A O 1
ATOM 1686 N N . LEU A 1 216 ? 14.796 -5.558 -5.946 1.00 98.12 216 LEU A N 1
ATOM 1687 C CA . LEU A 1 216 ? 13.981 -4.541 -5.281 1.00 98.12 216 LEU A CA 1
ATOM 1688 C C . LEU A 1 216 ? 14.065 -4.737 -3.765 1.00 98.12 216 LEU A C 1
ATOM 1690 O O . LEU A 1 216 ? 13.567 -5.726 -3.225 1.00 98.12 216 LEU A O 1
ATOM 1694 N N . ASN A 1 217 ? 14.680 -3.778 -3.085 1.00 98.06 217 ASN A N 1
ATOM 1695 C CA . ASN A 1 217 ? 14.796 -3.757 -1.635 1.00 98.06 217 ASN A CA 1
ATOM 1696 C C . ASN A 1 217 ? 13.652 -2.942 -1.021 1.00 98.06 217 ASN A C 1
ATOM 1698 O O . ASN A 1 217 ? 13.150 -1.987 -1.622 1.00 98.06 217 ASN A O 1
ATOM 1702 N N . ALA A 1 218 ? 13.283 -3.298 0.207 1.00 98.25 218 ALA A N 1
ATOM 1703 C CA . ALA A 1 218 ? 12.254 -2.613 0.971 1.00 98.25 218 ALA A CA 1
ATOM 1704 C C . ALA A 1 218 ? 12.543 -1.110 1.065 1.00 98.25 218 ALA A C 1
ATOM 1706 O O . ALA A 1 218 ? 13.680 -0.693 1.299 1.00 98.25 218 ALA A O 1
ATOM 1707 N N . ASN A 1 219 ? 11.495 -0.298 0.933 1.00 98.12 219 ASN A N 1
ATOM 1708 C CA . ASN A 1 219 ? 11.526 1.154 1.090 1.00 98.12 219 ASN A CA 1
ATOM 1709 C C . ASN A 1 219 ? 12.616 1.836 0.248 1.00 98.12 219 ASN A C 1
ATOM 1711 O O . ASN A 1 219 ? 13.205 2.828 0.673 1.00 98.12 219 ASN A O 1
ATOM 1715 N N . THR A 1 220 ? 12.893 1.302 -0.940 1.00 98.38 220 THR A N 1
ATOM 1716 C CA . THR A 1 220 ? 13.805 1.913 -1.907 1.00 98.38 220 THR A CA 1
ATOM 1717 C C . THR A 1 220 ? 13.003 2.352 -3.138 1.00 98.38 220 THR A C 1
ATOM 1719 O O . THR A 1 220 ? 12.272 1.536 -3.696 1.00 98.38 220 THR A O 1
ATOM 1722 N N . PRO A 1 221 ? 13.072 3.632 -3.544 1.00 98.50 221 PRO A N 1
ATOM 1723 C CA . PRO A 1 221 ? 12.453 4.121 -4.774 1.00 98.50 221 PRO A CA 1
ATOM 1724 C C . PRO A 1 221 ? 13.143 3.605 -6.044 1.00 98.50 221 PRO A C 1
ATOM 1726 O O . PRO A 1 221 ? 14.365 3.715 -6.183 1.00 98.50 221 PRO A O 1
ATOM 1729 N N . TYR A 1 222 ? 12.356 3.136 -7.012 1.00 98.44 222 TYR A N 1
ATOM 1730 C CA . TYR A 1 222 ? 12.844 2.670 -8.311 1.00 98.44 222 TYR A CA 1
ATOM 1731 C C . TYR A 1 222 ? 12.059 3.281 -9.474 1.00 98.44 222 TYR A C 1
ATOM 1733 O O . TYR A 1 222 ? 10.923 3.740 -9.320 1.00 98.44 222 TYR A O 1
ATOM 1741 N N . ILE A 1 223 ? 12.664 3.227 -10.660 1.00 97.19 223 ILE A N 1
ATOM 1742 C CA . ILE A 1 223 ? 11.922 3.194 -11.923 1.00 97.19 223 ILE A CA 1
ATOM 1743 C C . ILE A 1 223 ? 11.973 1.778 -12.494 1.00 97.19 223 ILE A C 1
ATOM 1745 O O . ILE A 1 223 ? 12.988 1.083 -12.380 1.00 97.19 223 ILE A O 1
ATOM 1749 N N . ILE A 1 224 ? 10.876 1.362 -13.112 1.00 97.06 224 ILE A N 1
ATOM 1750 C CA . ILE A 1 224 ? 10.676 0.019 -13.651 1.00 97.06 224 ILE A CA 1
ATOM 1751 C C . ILE A 1 224 ? 9.988 0.106 -15.013 1.00 97.06 224 ILE A C 1
ATOM 1753 O O . ILE A 1 224 ? 9.145 0.974 -15.217 1.00 97.06 224 ILE A O 1
ATOM 1757 N N . ALA A 1 225 ? 10.345 -0.767 -15.949 1.00 94.81 225 ALA A N 1
ATOM 1758 C CA . ALA A 1 225 ? 9.645 -0.893 -17.223 1.00 94.81 225 ALA A CA 1
ATOM 1759 C C . ALA A 1 225 ? 9.518 -2.370 -17.598 1.00 94.81 225 ALA A C 1
ATOM 1761 O O . ALA A 1 225 ? 10.506 -3.110 -17.590 1.00 94.81 225 ALA A O 1
ATOM 1762 N N . MET A 1 226 ? 8.300 -2.782 -17.940 1.00 94.81 226 MET A N 1
ATOM 1763 C CA . MET A 1 226 ? 8.000 -4.123 -18.435 1.00 94.81 226 MET A CA 1
ATOM 1764 C C . MET A 1 226 ? 8.069 -4.117 -19.966 1.00 94.81 226 MET A C 1
ATOM 1766 O O . MET A 1 226 ? 7.449 -3.239 -20.566 1.00 94.81 226 MET A O 1
ATOM 1770 N N . PRO A 1 227 ? 8.805 -5.032 -20.628 1.00 91.94 227 PRO A N 1
ATOM 1771 C CA . PRO A 1 227 ? 8.860 -5.052 -22.087 1.00 91.94 227 PRO A CA 1
ATOM 1772 C C . PRO A 1 227 ? 7.472 -5.247 -22.671 1.00 91.94 227 PRO A C 1
ATOM 1774 O O . PRO A 1 227 ? 6.802 -6.218 -22.361 1.00 91.94 227 PRO A O 1
ATOM 1777 N N . ASN A 1 228 ? 7.028 -4.317 -23.509 1.00 93.19 228 ASN A N 1
ATOM 1778 C CA . ASN A 1 228 ? 5.699 -4.350 -24.103 1.00 93.19 228 ASN A CA 1
ATOM 1779 C C . ASN A 1 228 ? 5.706 -3.535 -25.399 1.00 93.19 228 ASN A C 1
ATOM 1781 O O . ASN A 1 228 ? 5.372 -2.351 -25.422 1.00 93.19 228 ASN A O 1
ATOM 1785 N N . ASN A 1 229 ? 6.161 -4.153 -26.486 1.00 89.50 229 ASN A N 1
ATOM 1786 C CA . ASN A 1 229 ? 6.231 -3.523 -27.799 1.00 89.50 229 ASN A CA 1
ATOM 1787 C C . ASN A 1 229 ? 5.940 -4.566 -28.879 1.00 89.50 229 ASN A C 1
ATOM 1789 O O . ASN A 1 229 ? 6.466 -5.672 -28.817 1.00 89.50 229 ASN A O 1
ATOM 1793 N N . GLY A 1 230 ? 5.166 -4.200 -29.904 1.00 87.69 230 GLY A N 1
ATOM 1794 C CA . GLY A 1 230 ? 4.846 -5.099 -31.020 1.00 87.69 230 GLY A CA 1
ATOM 1795 C C . GLY A 1 230 ? 6.048 -5.553 -31.862 1.00 87.69 230 GLY A C 1
ATOM 1796 O O . GLY A 1 230 ? 5.903 -6.453 -32.680 1.00 87.69 230 GLY A O 1
ATOM 1797 N N . ALA A 1 231 ? 7.223 -4.945 -31.684 1.00 85.75 231 ALA A N 1
ATOM 1798 C CA . ALA A 1 231 ? 8.479 -5.373 -32.294 1.00 85.75 231 ALA A CA 1
ATOM 1799 C C . ALA A 1 231 ? 9.219 -6.457 -31.488 1.00 85.75 231 ALA A C 1
ATOM 1801 O O . ALA A 1 231 ? 10.164 -7.051 -32.005 1.00 85.75 231 ALA A O 1
ATOM 1802 N N . TYR A 1 232 ? 8.844 -6.698 -30.228 1.00 86.00 232 TYR A N 1
ATOM 1803 C CA . TYR A 1 232 ? 9.396 -7.793 -29.431 1.00 86.00 232 TYR A CA 1
ATOM 1804 C C . TYR A 1 232 ? 8.642 -9.089 -29.730 1.00 86.00 232 TYR A C 1
ATOM 1806 O O . TYR A 1 232 ? 7.473 -9.063 -30.114 1.00 86.00 232 TYR A O 1
ATOM 1814 N N . GLU A 1 233 ? 9.284 -10.241 -29.524 1.00 85.88 233 GLU A N 1
ATOM 1815 C CA . GLU A 1 233 ? 8.542 -11.504 -29.558 1.00 85.88 233 GLU A CA 1
ATOM 1816 C C . GLU A 1 233 ? 7.522 -11.527 -28.412 1.00 85.88 233 GLU A C 1
ATOM 1818 O O . GLU A 1 233 ? 7.827 -11.123 -27.289 1.00 85.88 233 GLU A O 1
ATOM 1823 N N . GLU A 1 234 ? 6.326 -12.052 -28.676 1.00 89.31 234 GLU A N 1
ATOM 1824 C CA . GLU A 1 234 ? 5.191 -12.057 -27.740 1.00 89.31 234 GLU A CA 1
ATOM 1825 C C . GLU A 1 234 ? 5.541 -12.635 -26.357 1.00 89.31 234 GLU A C 1
ATOM 1827 O O . GLU A 1 234 ? 5.089 -12.146 -25.324 1.00 89.31 234 GLU A O 1
ATOM 1832 N N . GLN A 1 235 ? 6.430 -13.630 -26.310 1.00 85.69 235 GLN A N 1
ATOM 1833 C CA . GLN A 1 235 ? 6.910 -14.235 -25.064 1.00 85.69 235 GLN A CA 1
ATOM 1834 C C . GLN A 1 235 ? 7.743 -13.300 -24.162 1.00 85.69 235 GLN A C 1
ATOM 1836 O O . GLN A 1 235 ? 8.025 -13.651 -23.011 1.00 85.69 235 GLN A O 1
ATOM 1841 N N . TYR A 1 236 ? 8.168 -12.142 -24.665 1.00 88.06 236 TYR A N 1
ATOM 1842 C CA . TYR A 1 236 ? 8.817 -11.086 -23.885 1.00 88.06 236 TYR A CA 1
ATOM 1843 C C . TYR A 1 236 ? 7.864 -9.944 -23.550 1.00 88.06 236 TYR A C 1
ATOM 1845 O O . TYR A 1 236 ? 8.148 -9.203 -22.616 1.00 88.06 236 TYR A O 1
ATOM 1853 N N . CYS A 1 237 ? 6.744 -9.822 -24.263 1.00 92.31 237 CYS A N 1
ATOM 1854 C CA . CYS A 1 237 ? 5.727 -8.836 -23.945 1.00 92.31 237 CYS A CA 1
ATOM 1855 C C . CYS A 1 237 ? 5.051 -9.172 -22.610 1.00 92.31 237 CYS A C 1
ATOM 1857 O O . CYS A 1 237 ? 4.587 -10.293 -22.388 1.00 92.31 237 CYS A O 1
ATOM 1859 N N . VAL A 1 238 ? 5.002 -8.177 -21.733 1.00 94.56 238 VAL A N 1
ATOM 1860 C CA . VAL A 1 238 ? 4.404 -8.201 -20.403 1.00 94.56 238 VAL A CA 1
ATOM 1861 C C . VAL A 1 238 ? 3.403 -7.051 -20.358 1.00 94.56 238 VAL A C 1
ATOM 1863 O O . VAL A 1 238 ? 3.770 -5.884 -20.226 1.00 94.56 238 VAL A O 1
ATOM 1866 N N . ASN A 1 239 ? 2.133 -7.407 -20.520 1.00 95.56 239 ASN A N 1
ATOM 1867 C CA . ASN A 1 239 ? 0.983 -6.519 -20.426 1.00 95.56 239 ASN A CA 1
ATOM 1868 C C . ASN A 1 239 ? -0.056 -7.221 -19.551 1.00 95.56 239 ASN A C 1
ATOM 1870 O O . ASN A 1 239 ? -0.514 -8.299 -19.926 1.00 95.56 239 ASN A O 1
ATOM 1874 N N . GLY A 1 240 ? -0.403 -6.620 -18.418 1.00 96.00 240 GLY A N 1
ATOM 1875 C CA . GLY A 1 240 ? -1.283 -7.215 -17.418 1.00 96.00 240 GLY A CA 1
ATOM 1876 C C . GLY A 1 240 ? -0.675 -7.211 -16.020 1.00 96.00 240 GLY A C 1
ATOM 1877 O O . GLY A 1 240 ? 0.275 -6.475 -15.716 1.00 96.00 240 GLY A O 1
ATOM 1878 N N . LYS A 1 241 ? -1.244 -8.036 -15.136 1.00 97.69 241 LYS A N 1
ATOM 1879 C CA . LYS A 1 241 ? -0.867 -8.040 -13.722 1.00 97.69 241 LYS A CA 1
ATOM 1880 C C . LYS A 1 241 ? 0.477 -8.718 -13.492 1.00 97.69 241 LYS A C 1
ATOM 1882 O O . LYS A 1 241 ? 0.757 -9.814 -13.977 1.00 97.69 241 LYS A O 1
ATOM 1887 N N . VAL A 1 242 ? 1.280 -8.078 -12.654 1.00 98.44 242 VAL A N 1
ATOM 1888 C CA . VAL A 1 242 ? 2.542 -8.594 -12.135 1.00 98.44 242 VAL A CA 1
ATOM 1889 C C . VAL A 1 242 ? 2.487 -8.595 -10.613 1.00 98.44 242 VAL A C 1
ATOM 1891 O O . VAL A 1 242 ? 2.152 -7.590 -9.982 1.00 98.44 242 VAL A O 1
ATOM 1894 N N . VAL A 1 243 ? 2.834 -9.736 -10.026 1.00 98.62 243 VAL A N 1
ATOM 1895 C CA . VAL A 1 243 ? 2.913 -9.967 -8.586 1.00 98.62 243 VAL A CA 1
ATOM 1896 C C . VAL A 1 243 ? 4.371 -9.930 -8.148 1.00 98.62 243 VAL A C 1
ATOM 1898 O O . VAL A 1 243 ? 5.192 -10.718 -8.614 1.00 98.62 243 VAL A O 1
ATOM 1901 N N . PHE A 1 244 ? 4.684 -9.037 -7.218 1.00 98.75 244 PHE A N 1
ATOM 1902 C CA . PHE A 1 244 ? 5.945 -8.994 -6.486 1.00 98.75 244 PHE A CA 1
ATOM 1903 C C . PHE A 1 244 ? 5.735 -9.727 -5.166 1.00 98.75 244 PHE A C 1
ATOM 1905 O O . PHE A 1 244 ? 4.836 -9.360 -4.411 1.00 98.75 244 PHE A O 1
ATOM 1912 N N . GLU A 1 245 ? 6.533 -10.752 -4.872 1.00 98.50 245 GLU A N 1
ATOM 1913 C CA . GLU A 1 245 ? 6.348 -11.569 -3.672 1.00 98.50 245 GLU A CA 1
ATOM 1914 C C . GLU A 1 245 ? 7.644 -11.835 -2.902 1.00 98.50 245 GLU A C 1
ATOM 1916 O O . GLU A 1 245 ? 8.753 -11.830 -3.449 1.00 98.50 245 GLU A O 1
ATOM 1921 N N . ALA A 1 246 ? 7.476 -12.095 -1.609 1.00 98.62 246 ALA A N 1
ATOM 1922 C CA . ALA A 1 246 ? 8.479 -12.690 -0.740 1.00 98.62 246 ALA A CA 1
ATOM 1923 C C . ALA A 1 246 ? 7.817 -13.727 0.171 1.00 98.62 246 ALA A C 1
ATOM 1925 O O . ALA A 1 246 ? 6.692 -13.522 0.635 1.00 98.62 246 ALA A O 1
ATOM 1926 N N . GLU A 1 247 ? 8.509 -14.837 0.417 1.00 98.25 247 GLU A N 1
ATOM 1927 C CA . GLU A 1 247 ? 8.000 -15.954 1.206 1.00 98.25 247 GLU A CA 1
ATOM 1928 C C . GLU A 1 247 ? 9.127 -16.614 2.015 1.00 98.25 247 GLU A C 1
ATOM 1930 O O . GLU A 1 247 ? 10.145 -17.031 1.467 1.00 98.25 247 GLU A O 1
ATOM 1935 N N . ASP A 1 248 ? 8.931 -16.732 3.327 1.00 97.81 248 ASP A N 1
ATOM 1936 C CA . ASP A 1 248 ? 9.778 -17.516 4.230 1.00 97.81 248 ASP A CA 1
ATOM 1937 C C . ASP A 1 248 ? 8.886 -18.149 5.305 1.00 97.81 248 ASP A C 1
ATOM 1939 O O . ASP A 1 248 ? 8.522 -17.523 6.301 1.00 97.81 248 ASP A O 1
ATOM 1943 N N . ASN A 1 249 ? 8.531 -19.418 5.098 1.00 95.75 249 ASN A N 1
ATOM 1944 C CA . ASN A 1 249 ? 7.663 -20.164 6.009 1.00 95.75 249 ASN A CA 1
ATOM 1945 C C . ASN A 1 249 ? 8.351 -20.555 7.330 1.00 95.75 249 ASN A C 1
ATOM 1947 O O . ASN A 1 249 ? 7.666 -21.010 8.246 1.00 95.75 249 ASN A O 1
ATOM 1951 N N . ILE A 1 250 ? 9.678 -20.401 7.433 1.00 95.38 250 ILE A N 1
ATOM 1952 C CA . ILE A 1 250 ? 10.465 -20.776 8.614 1.00 95.38 250 ILE A CA 1
ATOM 1953 C C . ILE A 1 250 ? 10.700 -19.549 9.498 1.00 95.38 250 ILE A C 1
ATOM 1955 O O . ILE A 1 250 ? 10.320 -19.559 10.667 1.00 95.38 250 ILE A O 1
ATOM 1959 N N . ASN A 1 251 ? 11.306 -18.489 8.955 1.00 96.19 251 ASN A N 1
ATOM 1960 C CA . ASN A 1 251 ? 11.700 -17.309 9.739 1.00 96.19 251 ASN A CA 1
ATOM 1961 C C . ASN A 1 251 ? 10.762 -16.110 9.565 1.00 96.19 251 ASN A C 1
ATOM 1963 O O . ASN A 1 251 ? 10.857 -15.150 10.338 1.00 96.19 251 ASN A O 1
ATOM 1967 N N . GLY A 1 252 ? 9.880 -16.144 8.564 1.00 97.06 252 GLY A N 1
ATOM 1968 C CA . GLY A 1 252 ? 9.059 -15.008 8.163 1.00 97.06 252 GLY A CA 1
ATOM 1969 C C . GLY A 1 252 ? 9.868 -13.879 7.515 1.00 97.06 252 GLY A C 1
ATOM 1970 O O . GLY A 1 252 ? 10.998 -13.575 7.896 1.00 97.06 252 GLY A O 1
ATOM 1971 N N . VAL A 1 253 ? 9.242 -13.201 6.563 1.00 98.00 253 VAL A N 1
ATOM 1972 C CA . VAL A 1 253 ? 9.725 -11.967 5.945 1.00 98.00 253 VAL A CA 1
ATOM 1973 C C . VAL A 1 253 ? 9.490 -10.802 6.903 1.00 98.00 253 VAL A C 1
ATOM 1975 O O . VAL A 1 253 ? 8.379 -10.620 7.403 1.00 98.00 253 VAL A O 1
ATOM 1978 N N . ASP A 1 254 ? 10.522 -10.001 7.161 1.00 97.38 254 ASP A N 1
ATOM 1979 C CA . ASP A 1 254 ? 10.401 -8.809 8.002 1.00 97.38 254 ASP A CA 1
ATOM 1980 C C . ASP A 1 254 ? 9.673 -7.679 7.266 1.00 97.38 254 ASP A C 1
ATOM 1982 O O . ASP A 1 254 ? 10.120 -7.215 6.215 1.00 97.38 254 ASP A O 1
ATOM 1986 N N . ILE A 1 255 ? 8.574 -7.204 7.857 1.00 98.06 255 ILE A N 1
ATOM 1987 C CA . ILE A 1 255 ? 7.851 -6.010 7.423 1.00 98.06 255 ILE A CA 1
ATOM 1988 C C . ILE A 1 255 ? 8.141 -4.909 8.435 1.00 98.06 255 ILE A C 1
ATOM 1990 O O . ILE A 1 255 ? 7.696 -4.951 9.587 1.00 98.06 255 ILE A O 1
ATOM 1994 N N . LEU A 1 256 ? 8.946 -3.939 8.014 1.00 97.12 256 LEU A N 1
ATOM 1995 C CA . LEU A 1 256 ? 9.393 -2.849 8.872 1.00 97.12 256 LEU A CA 1
ATOM 1996 C C . LEU A 1 256 ? 8.292 -1.800 9.055 1.00 97.12 256 LEU A C 1
ATOM 1998 O O . LEU A 1 256 ? 7.353 -1.710 8.264 1.00 97.12 256 LEU A O 1
ATOM 2002 N N . GLU A 1 257 ? 8.431 -0.992 10.104 1.00 98.25 257 GLU A N 1
ATOM 2003 C CA . GLU A 1 257 ? 7.626 0.220 10.264 1.00 98.25 257 GLU A CA 1
ATOM 2004 C C . GLU A 1 257 ? 7.814 1.127 9.049 1.00 98.25 257 GLU A C 1
ATOM 2006 O O . GLU A 1 257 ? 8.914 1.225 8.494 1.00 98.25 257 GLU A O 1
ATOM 2011 N N . THR A 1 258 ? 6.734 1.775 8.615 1.00 97.75 258 THR A N 1
ATOM 2012 C CA . THR A 1 258 ? 6.800 2.704 7.490 1.00 97.75 258 THR A CA 1
ATOM 2013 C C . THR A 1 258 ? 7.737 3.860 7.846 1.00 97.75 258 THR A C 1
ATOM 2015 O O . THR A 1 258 ? 7.475 4.561 8.825 1.00 97.75 258 THR A O 1
ATOM 2018 N N . PRO A 1 259 ? 8.817 4.084 7.075 1.00 97.31 259 PRO A N 1
ATOM 2019 C CA . PRO A 1 259 ? 9.740 5.174 7.349 1.00 97.31 259 PRO A CA 1
ATOM 2020 C C . PRO A 1 259 ? 9.047 6.529 7.211 1.00 97.31 259 PRO A C 1
ATOM 2022 O O . PRO A 1 259 ? 8.169 6.699 6.366 1.00 97.31 259 PRO A O 1
ATOM 2025 N N . ASN A 1 260 ? 9.519 7.523 7.965 1.00 94.62 260 ASN A N 1
ATOM 2026 C CA . ASN A 1 260 ? 9.079 8.910 7.788 1.00 94.62 260 ASN A CA 1
ATOM 2027 C C . ASN A 1 260 ? 9.436 9.451 6.396 1.00 94.62 260 ASN A C 1
ATOM 2029 O O . ASN A 1 260 ? 8.706 10.268 5.842 1.00 94.62 260 ASN A O 1
ATOM 2033 N N . GLU A 1 261 ? 10.562 9.002 5.835 1.00 95.00 261 GLU A N 1
ATOM 2034 C CA . GLU A 1 261 ? 11.022 9.397 4.510 1.00 95.00 261 GLU A CA 1
ATOM 2035 C C . GLU A 1 261 ? 11.570 8.194 3.741 1.00 95.00 261 GLU A C 1
ATOM 2037 O O . GLU A 1 261 ? 12.327 7.390 4.282 1.00 95.00 261 GLU A O 1
ATOM 2042 N N . ILE A 1 262 ? 11.210 8.103 2.461 1.00 97.75 262 ILE A N 1
ATOM 2043 C CA . ILE A 1 262 ? 11.672 7.063 1.541 1.00 97.75 262 ILE A CA 1
ATOM 2044 C C . ILE A 1 262 ? 12.273 7.763 0.327 1.00 97.75 262 ILE A C 1
ATOM 2046 O O . ILE A 1 262 ? 11.552 8.162 -0.587 1.00 97.75 262 ILE A O 1
ATOM 2050 N N . LYS A 1 263 ? 13.586 8.004 0.350 1.00 96.75 263 LYS A N 1
ATOM 2051 C CA . LYS A 1 263 ? 14.257 8.869 -0.628 1.00 96.75 263 LYS A CA 1
ATOM 2052 C C . LYS A 1 263 ? 15.560 8.261 -1.124 1.00 96.75 263 LYS A C 1
ATOM 2054 O O . LYS A 1 263 ? 16.318 7.680 -0.353 1.00 96.75 263 LYS A O 1
ATOM 2059 N N . SER A 1 264 ? 15.844 8.492 -2.398 1.00 96.62 264 SER A N 1
ATOM 2060 C CA . SER A 1 264 ? 17.148 8.256 -3.013 1.00 96.62 264 SER A CA 1
ATOM 2061 C C . SER A 1 264 ? 17.698 9.564 -3.568 1.00 96.62 264 SER A C 1
ATOM 2063 O O . SER A 1 264 ? 16.976 10.335 -4.205 1.00 96.62 264 SER A O 1
ATOM 2065 N N . GLU A 1 265 ? 18.982 9.818 -3.326 1.00 94.38 265 GLU A N 1
ATOM 2066 C CA . GLU A 1 265 ? 19.661 11.032 -3.775 1.00 94.38 265 GLU A CA 1
ATOM 2067 C C . GLU A 1 265 ? 20.288 10.847 -5.156 1.00 94.38 265 GLU A C 1
ATOM 2069 O O . GLU A 1 265 ? 21.177 10.015 -5.351 1.00 94.38 265 GLU A O 1
ATOM 2074 N N . GLY A 1 266 ? 19.852 11.678 -6.099 1.00 90.56 266 GLY A N 1
ATOM 2075 C CA . GLY A 1 266 ? 20.466 11.838 -7.407 1.00 90.56 266 GLY A CA 1
ATOM 2076 C C . GLY A 1 266 ? 21.420 13.033 -7.482 1.00 90.56 266 GLY A C 1
ATOM 2077 O O . GLY A 1 266 ? 21.539 13.815 -6.536 1.00 90.56 266 GLY A O 1
ATOM 2078 N N . PRO A 1 267 ? 22.057 13.253 -8.646 1.00 85.50 267 PRO A N 1
ATOM 2079 C CA . PRO A 1 267 ? 22.998 14.358 -8.846 1.00 85.50 267 PRO A CA 1
ATOM 2080 C C . PRO A 1 267 ? 22.358 15.750 -8.728 1.00 85.50 267 PRO A C 1
ATOM 2082 O O . PRO A 1 267 ? 23.035 16.717 -8.399 1.00 85.50 267 PRO A O 1
ATOM 2085 N N . SER A 1 268 ? 21.063 15.885 -9.038 1.00 85.00 268 SER A N 1
ATOM 2086 C CA . SER A 1 268 ? 20.367 17.188 -9.044 1.00 85.00 268 SER A CA 1
ATOM 2087 C C . SER A 1 268 ? 18.912 17.135 -8.573 1.00 85.00 268 SER A C 1
ATOM 2089 O O . SER A 1 268 ? 18.214 18.151 -8.582 1.00 85.00 268 SER A O 1
ATOM 2091 N N . PHE A 1 269 ? 18.446 15.963 -8.154 1.00 89.88 269 PHE A N 1
ATOM 2092 C CA . PHE A 1 269 ? 17.081 15.731 -7.707 1.00 89.88 269 PHE A CA 1
ATOM 2093 C C . PHE A 1 269 ? 17.022 14.521 -6.776 1.00 89.88 269 PHE A C 1
ATOM 2095 O O . PHE A 1 269 ? 17.940 13.700 -6.758 1.00 89.88 269 PHE A O 1
ATOM 2102 N N . LEU A 1 270 ? 15.935 14.417 -6.023 1.00 93.38 270 LEU A N 1
ATOM 2103 C CA . LEU A 1 270 ? 15.579 13.261 -5.211 1.00 93.38 270 LEU A CA 1
ATOM 2104 C C . LEU A 1 270 ? 14.524 12.452 -5.946 1.00 93.38 270 LEU A C 1
ATOM 2106 O O . LEU A 1 270 ? 13.641 13.030 -6.580 1.00 93.38 270 LEU A O 1
ATOM 2110 N N . LEU A 1 271 ? 14.576 11.135 -5.797 1.00 96.50 271 LEU A N 1
ATOM 2111 C CA . LEU A 1 271 ? 13.434 10.269 -6.055 1.00 96.50 271 LEU A CA 1
ATOM 2112 C C . LEU A 1 271 ? 12.829 9.903 -4.702 1.00 96.50 271 LEU A C 1
ATOM 2114 O O . LEU A 1 271 ? 13.516 9.329 -3.862 1.00 96.50 271 LEU A O 1
ATOM 2118 N N . THR A 1 272 ? 11.574 10.278 -4.479 1.00 97.62 272 THR A N 1
ATOM 2119 C CA . THR A 1 272 ? 10.859 10.060 -3.218 1.00 97.62 272 THR A CA 1
ATOM 2120 C C . THR A 1 272 ? 9.713 9.091 -3.452 1.00 97.62 272 THR A C 1
ATOM 2122 O O . THR A 1 272 ? 8.841 9.372 -4.271 1.00 97.62 272 THR A O 1
ATOM 2125 N N . GLY A 1 273 ? 9.718 7.963 -2.749 1.00 97.81 273 GLY A N 1
ATOM 2126 C CA . GLY A 1 273 ? 8.610 7.012 -2.723 1.00 97.81 273 GLY A CA 1
ATOM 2127 C C . GLY A 1 273 ? 7.544 7.422 -1.710 1.00 97.81 273 GLY A C 1
ATOM 2128 O O . GLY A 1 273 ? 7.852 8.059 -0.701 1.00 97.81 273 GLY A O 1
ATOM 2129 N N . THR A 1 274 ? 6.291 7.053 -1.962 1.00 96.56 274 THR A N 1
ATOM 2130 C CA . THR A 1 274 ? 5.181 7.296 -1.034 1.00 96.56 274 THR A CA 1
ATOM 2131 C C . THR A 1 274 ? 4.252 6.092 -0.948 1.00 96.56 274 THR A C 1
ATOM 2133 O O . THR A 1 274 ? 3.977 5.433 -1.941 1.00 96.56 274 THR A O 1
ATOM 2136 N N . TYR A 1 275 ? 3.717 5.829 0.242 1.00 96.38 275 TYR A N 1
ATOM 2137 C CA . TYR A 1 275 ? 2.590 4.907 0.443 1.00 96.38 275 TYR A CA 1
ATOM 2138 C C . TYR A 1 275 ? 1.262 5.644 0.664 1.00 96.38 275 TYR A C 1
ATOM 2140 O O . TYR A 1 275 ? 0.261 5.037 1.032 1.00 96.38 275 TYR A O 1
ATOM 2148 N N . ASN A 1 276 ? 1.263 6.962 0.472 1.00 92.88 276 ASN A N 1
ATOM 2149 C CA . ASN A 1 276 ? 0.103 7.841 0.533 1.00 92.88 276 ASN A CA 1
ATOM 2150 C C . ASN A 1 276 ? -0.144 8.483 -0.823 1.00 92.88 276 ASN A C 1
ATOM 2152 O O . ASN A 1 276 ? 0.813 8.768 -1.546 1.00 92.88 276 ASN A O 1
ATOM 2156 N N . ALA A 1 277 ? -1.404 8.819 -1.090 1.00 92.25 277 ALA A N 1
ATOM 2157 C CA . ALA A 1 277 ? -1.713 9.754 -2.153 1.00 92.25 277 ALA A CA 1
ATOM 2158 C C . ALA A 1 277 ? -1.140 11.137 -1.803 1.00 92.25 277 ALA A C 1
ATOM 2160 O O . ALA A 1 277 ? -1.278 11.604 -0.668 1.00 92.25 277 ALA A O 1
ATOM 2161 N N . ILE A 1 278 ? -0.491 11.790 -2.765 1.00 92.69 278 ILE A N 1
ATOM 2162 C CA . ILE A 1 278 ? 0.031 13.153 -2.599 1.00 92.69 278 ILE A CA 1
ATOM 2163 C C . ILE A 1 278 ? -0.581 14.031 -3.676 1.00 92.69 278 ILE A C 1
ATOM 2165 O O . ILE A 1 278 ? -0.406 13.771 -4.866 1.00 92.69 278 ILE A O 1
ATOM 2169 N N . LEU A 1 279 ? -1.249 15.104 -3.250 1.00 92.00 279 LEU A N 1
ATOM 2170 C CA . LEU A 1 279 ? -1.810 16.078 -4.174 1.00 92.00 279 LEU A CA 1
ATOM 2171 C C . LEU A 1 279 ? -0.711 16.721 -5.017 1.00 92.00 279 LEU A C 1
ATOM 2173 O O . LEU A 1 279 ? 0.327 17.179 -4.514 1.00 92.00 279 LEU A O 1
ATOM 2177 N N . SER A 1 280 ? -0.985 16.783 -6.312 1.00 88.38 280 SER A N 1
ATOM 2178 C CA . SER A 1 280 ? -0.174 17.494 -7.281 1.00 88.38 280 SER A CA 1
ATOM 2179 C C . SER A 1 280 ? 0.076 18.929 -6.844 1.00 88.38 280 SER A C 1
ATOM 2181 O O . SER A 1 280 ? -0.787 19.636 -6.325 1.00 88.38 280 SER A O 1
ATOM 2183 N N . ASN A 1 281 ? 1.308 19.378 -7.051 1.00 87.62 281 ASN A N 1
ATOM 2184 C CA . ASN A 1 281 ? 1.695 20.749 -6.782 1.00 87.62 281 ASN A CA 1
ATOM 2185 C C . ASN A 1 281 ? 2.896 21.133 -7.650 1.00 87.62 281 ASN A C 1
ATOM 2187 O O . ASN A 1 281 ? 3.444 20.336 -8.414 1.00 87.62 281 ASN A O 1
ATOM 2191 N N . SER A 1 282 ? 3.316 22.387 -7.529 1.00 82.56 282 SER A N 1
ATOM 2192 C CA . SER A 1 282 ? 4.376 22.939 -8.362 1.00 82.56 282 SER A CA 1
ATOM 2193 C C . SER A 1 282 ? 5.791 22.542 -7.919 1.00 82.56 282 SER A C 1
ATOM 2195 O O . SER A 1 282 ? 6.746 23.034 -8.507 1.00 82.56 282 SER A O 1
ATOM 2197 N N . THR A 1 283 ? 6.001 21.690 -6.920 1.00 85.69 283 THR A N 1
ATOM 2198 C CA . THR A 1 283 ? 7.353 21.278 -6.493 1.00 85.69 283 THR A CA 1
ATOM 2199 C C . THR A 1 283 ? 7.675 19.828 -6.838 1.00 85.69 283 THR A C 1
ATOM 2201 O O . THR A 1 283 ? 8.853 19.467 -6.862 1.00 85.69 283 THR A O 1
ATOM 2204 N N . ILE A 1 284 ? 6.664 19.029 -7.190 1.00 90.00 284 ILE A N 1
ATOM 2205 C CA . ILE A 1 284 ? 6.816 17.611 -7.526 1.00 90.00 284 ILE A CA 1
ATOM 2206 C C . ILE A 1 284 ? 6.717 17.353 -9.032 1.00 90.00 284 ILE A C 1
ATOM 2208 O O . ILE A 1 284 ? 5.985 18.033 -9.759 1.00 90.00 284 ILE A O 1
ATOM 2212 N N . TYR A 1 285 ? 7.462 16.351 -9.497 1.00 92.81 285 TYR A N 1
ATOM 2213 C CA . TYR A 1 285 ? 7.504 15.906 -10.885 1.00 92.81 285 TYR A CA 1
ATOM 2214 C C . TYR A 1 285 ? 7.180 14.415 -10.932 1.00 92.81 285 TYR A C 1
ATOM 2216 O O . TYR A 1 285 ? 7.839 13.620 -10.266 1.00 92.81 285 TYR A O 1
ATOM 2224 N N . LEU A 1 286 ? 6.192 14.025 -11.731 1.00 93.00 286 LEU A N 1
ATOM 2225 C CA . LEU A 1 286 ? 5.791 12.626 -11.876 1.00 93.00 286 LEU A CA 1
ATOM 2226 C C . LEU A 1 286 ? 6.088 12.123 -13.271 1.00 93.00 286 LEU A C 1
ATOM 2228 O O . LEU A 1 286 ? 6.038 12.886 -14.236 1.00 93.00 286 LEU A O 1
ATOM 2232 N N . ILE A 1 287 ? 6.341 10.825 -13.374 1.00 92.00 287 ILE A N 1
ATOM 2233 C CA . ILE A 1 287 ? 6.494 10.185 -14.668 1.00 92.00 287 ILE A CA 1
ATOM 2234 C C . ILE A 1 287 ? 5.195 10.300 -15.475 1.00 92.00 287 ILE A C 1
ATOM 2236 O O . ILE A 1 287 ? 4.089 10.126 -14.946 1.00 92.00 287 ILE A O 1
ATOM 2240 N N . ASN A 1 288 ? 5.312 10.679 -16.746 1.00 90.31 288 ASN A N 1
ATOM 2241 C CA . ASN A 1 288 ? 4.144 10.924 -17.578 1.00 90.31 288 ASN A CA 1
ATOM 2242 C C . ASN A 1 288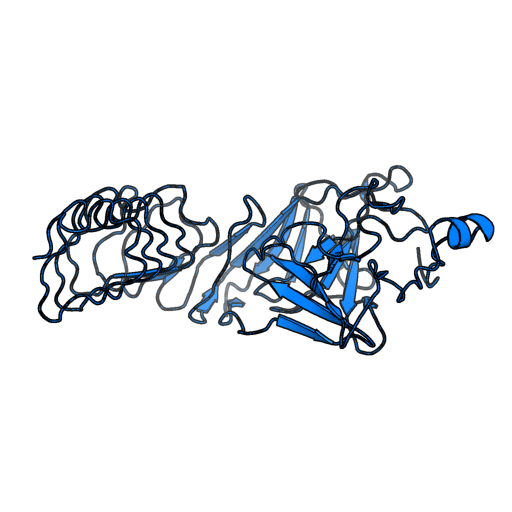 ? 3.458 9.611 -17.966 1.00 90.31 288 ASN A C 1
ATOM 2244 O O . ASN A 1 288 ? 4.094 8.731 -18.522 1.00 90.31 288 ASN A O 1
ATOM 2248 N N . LYS A 1 289 ? 2.150 9.483 -17.719 1.00 87.94 289 LYS A N 1
ATOM 2249 C CA . LYS A 1 289 ? 1.395 8.265 -18.075 1.00 87.94 289 LYS A CA 1
ATOM 2250 C C . LYS A 1 289 ? 0.866 8.261 -19.520 1.00 87.94 289 LYS A C 1
ATOM 2252 O O . LYS A 1 289 ? 0.507 7.200 -20.009 1.00 87.94 289 LYS A O 1
ATOM 2257 N N . ASN A 1 290 ? 0.846 9.417 -20.198 1.00 82.19 290 ASN A N 1
ATOM 2258 C CA . ASN A 1 290 ? 0.243 9.593 -21.526 1.00 82.19 290 ASN A CA 1
ATOM 2259 C C . ASN A 1 290 ? 1.210 10.270 -22.518 1.00 82.19 290 ASN A C 1
ATOM 2261 O O . ASN A 1 290 ? 2.011 11.125 -22.122 1.00 82.19 290 ASN A O 1
ATOM 2265 N N . ASP A 1 291 ? 1.050 9.955 -23.808 1.00 65.38 291 ASP A N 1
ATOM 2266 C CA . ASP A 1 291 ? 1.852 10.475 -24.935 1.00 65.38 291 ASP A CA 1
ATOM 2267 C C . ASP A 1 291 ? 1.617 11.968 -25.253 1.00 65.38 291 ASP A C 1
ATOM 2269 O O . ASP A 1 291 ? 2.403 12.612 -25.949 1.00 65.38 291 ASP A O 1
ATOM 2273 N N . ASN A 1 292 ? 0.539 12.555 -24.726 1.00 62.78 292 ASN A N 1
ATOM 2274 C CA . ASN A 1 292 ? 0.138 13.936 -25.029 1.00 62.78 292 ASN A CA 1
ATOM 2275 C C . ASN A 1 292 ? 0.833 14.993 -24.158 1.00 62.78 292 ASN A C 1
ATOM 2277 O O . ASN A 1 292 ? 0.576 16.190 -24.301 1.00 62.78 292 ASN A O 1
ATOM 2281 N N . SER A 1 293 ? 1.731 14.590 -23.262 1.00 63.84 293 SER A N 1
ATOM 2282 C CA . SER A 1 293 ? 2.400 15.520 -22.357 1.00 63.84 293 SER A CA 1
ATOM 2283 C C . SER A 1 293 ? 3.578 16.217 -23.044 1.00 63.84 293 SER A C 1
ATOM 2285 O O . SER A 1 293 ? 4.731 15.866 -22.820 1.00 63.84 293 SER A O 1
ATOM 2287 N N . ASN A 1 294 ? 3.296 17.230 -23.872 1.00 65.12 294 ASN A N 1
ATOM 2288 C CA . ASN A 1 294 ? 4.286 18.044 -24.603 1.00 65.12 294 ASN A CA 1
ATOM 2289 C C . ASN A 1 294 ? 5.111 17.284 -25.666 1.00 65.12 294 ASN A C 1
ATOM 2291 O O . ASN A 1 294 ? 6.259 17.646 -25.929 1.00 65.12 294 ASN A O 1
ATOM 2295 N N . GLY A 1 295 ? 4.534 16.249 -26.289 1.00 74.50 295 GLY A N 1
ATOM 2296 C CA . GLY A 1 295 ? 5.187 15.464 -27.348 1.00 74.50 295 GLY A CA 1
ATOM 2297 C C . GLY A 1 295 ? 6.173 14.408 -26.841 1.00 74.50 295 GLY A C 1
ATOM 2298 O O . GLY A 1 295 ? 6.994 13.913 -27.611 1.00 74.50 295 GLY A O 1
ATOM 2299 N N . PHE A 1 296 ? 6.111 14.082 -25.550 1.00 79.75 296 PHE A N 1
ATOM 2300 C CA . PHE A 1 296 ? 6.889 13.019 -24.925 1.00 79.75 296 PHE A CA 1
ATOM 2301 C C . PHE A 1 296 ? 6.046 11.753 -24.794 1.00 79.75 296 PHE A C 1
ATOM 2303 O O . PHE A 1 296 ? 4.926 11.809 -24.290 1.00 79.75 296 PHE A O 1
ATOM 2310 N N . LYS A 1 297 ? 6.613 10.609 -25.190 1.00 85.06 297 LYS A N 1
ATOM 2311 C CA . LYS A 1 297 ? 5.972 9.299 -25.021 1.00 85.06 297 LYS A CA 1
ATOM 2312 C C . LYS A 1 297 ? 5.710 8.998 -23.552 1.00 85.06 297 LYS A C 1
ATOM 2314 O O . LYS A 1 297 ? 6.459 9.466 -22.691 1.00 85.06 297 LYS A O 1
ATOM 2319 N N . ALA A 1 298 ? 4.676 8.234 -23.248 1.00 89.50 298 ALA A N 1
ATOM 2320 C CA . ALA A 1 298 ? 4.392 7.772 -21.905 1.00 89.50 298 ALA A CA 1
ATOM 2321 C C . ALA A 1 298 ? 5.610 7.042 -21.314 1.00 89.50 298 ALA A C 1
ATOM 2323 O O . ALA A 1 298 ? 6.347 6.338 -22.007 1.00 89.50 298 ALA A O 1
ATOM 2324 N N . GLY A 1 299 ? 5.875 7.280 -20.036 1.00 90.00 299 GLY A N 1
ATOM 2325 C CA . GLY A 1 299 ? 7.002 6.705 -19.321 1.00 90.00 299 GLY A CA 1
ATOM 2326 C C . GLY A 1 299 ? 8.371 7.207 -19.782 1.00 90.00 299 GLY A C 1
ATOM 2327 O O . GLY A 1 299 ? 9.344 6.465 -19.702 1.00 90.00 299 GLY A O 1
ATOM 2328 N N . SER A 1 300 ? 8.477 8.423 -20.326 1.00 86.75 300 SER A N 1
ATOM 2329 C CA . SER A 1 300 ? 9.749 8.937 -20.869 1.00 86.75 300 SER A CA 1
ATOM 2330 C C . SER A 1 300 ? 10.397 10.027 -20.026 1.00 86.75 300 SER A C 1
ATOM 2332 O O . SER A 1 300 ? 11.623 10.181 -20.039 1.00 86.75 300 SER A O 1
ATOM 2334 N N . VAL A 1 301 ? 9.587 10.801 -19.303 1.00 87.25 301 VAL A N 1
ATOM 2335 C CA . VAL A 1 301 ? 10.031 11.990 -18.576 1.00 87.25 301 VAL A CA 1
ATOM 2336 C C . VAL A 1 301 ? 9.211 12.217 -17.308 1.00 87.25 301 VAL A C 1
ATOM 2338 O O . VAL A 1 301 ? 8.032 11.877 -17.230 1.00 87.25 301 VAL A O 1
ATOM 2341 N N . PHE A 1 302 ? 9.828 12.874 -16.330 1.00 90.06 302 PHE A N 1
ATOM 2342 C CA . PHE A 1 302 ? 9.152 13.431 -15.167 1.00 90.06 302 PHE A CA 1
ATOM 2343 C C . PHE A 1 302 ? 8.657 14.849 -15.472 1.00 90.06 302 PHE A C 1
ATOM 2345 O O . PHE A 1 302 ? 9.430 15.706 -15.911 1.00 90.06 302 PHE A O 1
ATOM 2352 N N . ILE A 1 303 ? 7.379 15.114 -15.211 1.00 88.06 303 ILE A N 1
ATOM 2353 C CA . ILE A 1 303 ? 6.692 16.366 -15.537 1.00 88.06 303 ILE A CA 1
ATOM 2354 C C . ILE A 1 303 ? 6.129 16.997 -14.273 1.00 88.06 303 ILE A C 1
ATOM 2356 O O . ILE A 1 303 ? 5.466 16.348 -13.462 1.00 88.06 303 ILE A O 1
ATOM 2360 N N . ARG A 1 304 ? 6.401 18.292 -14.129 1.00 88.12 304 ARG A N 1
ATOM 2361 C CA . ARG A 1 304 ? 6.004 19.109 -12.986 1.00 88.12 304 ARG A CA 1
ATOM 2362 C C . ARG A 1 304 ? 4.485 19.247 -12.884 1.00 88.12 304 ARG A C 1
ATOM 2364 O O . ARG A 1 304 ? 3.857 19.647 -13.861 1.00 88.12 304 ARG A O 1
ATOM 2371 N N . GLY A 1 305 ? 3.924 18.997 -11.698 1.00 80.38 305 GLY A N 1
ATOM 2372 C CA . GLY A 1 305 ? 2.509 19.259 -11.392 1.00 80.38 305 GLY A CA 1
ATOM 2373 C C . GLY A 1 305 ? 1.512 18.540 -12.306 1.00 80.38 305 GLY A C 1
ATOM 2374 O O . GLY A 1 305 ? 0.437 19.071 -12.559 1.00 80.38 305 GLY A O 1
ATOM 2375 N N . LEU A 1 306 ? 1.889 17.377 -12.848 1.00 82.44 306 LEU A N 1
ATOM 2376 C CA . LEU A 1 306 ? 1.112 16.679 -13.875 1.00 82.44 306 LEU A CA 1
ATOM 2377 C C . LEU A 1 306 ? -0.201 16.085 -13.342 1.00 82.44 306 LEU A C 1
ATOM 2379 O O . LEU A 1 306 ? -1.233 16.195 -13.995 1.00 82.44 306 LEU A O 1
ATOM 2383 N N . ARG A 1 307 ? -0.124 15.390 -12.205 1.00 91.44 307 ARG A N 1
ATOM 2384 C CA . ARG A 1 307 ? -1.217 14.654 -11.557 1.00 91.44 307 ARG A CA 1
ATOM 2385 C C . ARG A 1 307 ? -0.833 14.332 -10.116 1.00 91.44 307 ARG A C 1
ATOM 2387 O O . ARG A 1 307 ? 0.337 14.487 -9.752 1.00 91.44 307 ARG A O 1
ATOM 2394 N N . ASP A 1 308 ? -1.802 13.887 -9.332 1.00 93.00 308 ASP A N 1
ATOM 2395 C CA . ASP A 1 308 ? -1.555 13.385 -7.984 1.00 93.00 308 ASP A CA 1
ATOM 2396 C C . ASP A 1 308 ? -0.662 12.136 -8.040 1.00 93.00 308 ASP A C 1
ATOM 2398 O O . ASP A 1 308 ? -0.657 11.397 -9.032 1.00 93.00 308 ASP A O 1
ATOM 2402 N N . VAL A 1 309 ? 0.139 11.944 -6.994 1.00 93.50 309 VAL A N 1
ATOM 2403 C CA . VAL A 1 309 ? 0.975 10.752 -6.818 1.00 93.50 309 VAL A CA 1
ATOM 2404 C C . VAL A 1 309 ? 0.113 9.674 -6.193 1.00 93.50 309 VAL A C 1
ATOM 2406 O O . VAL A 1 309 ? -0.487 9.923 -5.146 1.00 93.50 309 VAL A O 1
ATOM 2409 N N . ASP A 1 310 ? 0.081 8.496 -6.806 1.00 94.75 310 ASP A N 1
ATOM 2410 C CA . ASP A 1 310 ? -0.639 7.353 -6.252 1.00 94.75 310 ASP A CA 1
ATOM 2411 C C . ASP A 1 310 ? 0.227 6.667 -5.169 1.00 94.75 310 ASP A C 1
ATOM 2413 O O . ASP A 1 310 ? 1.461 6.737 -5.220 1.00 94.75 310 ASP A O 1
ATOM 2417 N N . PRO A 1 311 ? -0.365 5.996 -4.163 1.00 95.69 311 PRO A N 1
ATOM 2418 C CA . PRO A 1 311 ? 0.388 5.114 -3.274 1.00 95.69 311 PRO A CA 1
ATOM 2419 C C . PRO A 1 311 ? 1.244 4.105 -4.049 1.00 95.69 311 PRO A C 1
ATOM 2421 O O . PRO A 1 311 ? 0.852 3.643 -5.115 1.00 95.69 311 PRO A O 1
ATOM 2424 N N . PHE A 1 312 ? 2.396 3.745 -3.483 1.00 97.56 312 PHE A N 1
ATOM 2425 C CA . PHE A 1 312 ? 3.426 2.880 -4.076 1.00 97.56 312 PHE A CA 1
ATOM 2426 C C . PHE A 1 312 ? 4.154 3.468 -5.293 1.00 97.56 312 PHE A C 1
ATOM 2428 O O . PHE A 1 312 ? 5.110 2.859 -5.775 1.00 97.56 312 PHE A O 1
ATOM 2435 N N . GLU A 1 313 ? 3.803 4.675 -5.744 1.00 96.44 313 GLU A N 1
ATOM 2436 C CA . GLU A 1 313 ? 4.587 5.406 -6.734 1.00 96.44 313 GLU A CA 1
ATOM 2437 C C . GLU A 1 313 ? 5.721 6.214 -6.090 1.00 96.44 313 GLU A C 1
ATOM 2439 O O . GLU A 1 313 ? 5.815 6.427 -4.876 1.00 96.44 313 GLU A O 1
ATOM 2444 N N . CYS A 1 314 ? 6.604 6.703 -6.956 1.00 97.19 314 CYS A N 1
ATOM 2445 C CA . CYS A 1 314 ? 7.611 7.692 -6.606 1.00 97.19 314 CYS A CA 1
ATOM 2446 C C . CYS A 1 314 ? 7.444 8.965 -7.436 1.00 97.19 314 CYS A C 1
ATOM 2448 O O . CYS A 1 314 ? 7.039 8.925 -8.601 1.00 97.19 314 CYS A O 1
ATOM 2450 N N . PHE A 1 315 ? 7.846 10.089 -6.855 1.00 95.38 315 PHE A N 1
ATOM 2451 C CA . PHE A 1 315 ? 7.924 11.386 -7.513 1.00 95.38 315 PHE A CA 1
ATOM 2452 C C . PHE A 1 315 ? 9.320 11.980 -7.360 1.00 95.38 315 PHE A C 1
ATOM 2454 O O . PHE A 1 315 ? 10.086 11.635 -6.459 1.00 95.38 315 PHE A O 1
ATOM 2461 N N . VAL A 1 316 ? 9.648 12.900 -8.256 1.00 93.56 316 VAL A N 1
ATOM 2462 C CA . VAL A 1 316 ? 10.915 13.616 -8.253 1.00 93.56 316 VAL A CA 1
ATOM 2463 C C . VAL A 1 316 ? 10.730 15.008 -7.665 1.00 93.56 316 VAL A C 1
ATOM 2465 O O . VAL A 1 316 ? 9.780 15.715 -8.004 1.00 93.56 316 VAL A O 1
ATOM 2468 N N . SER A 1 317 ? 11.666 15.421 -6.815 1.00 91.25 317 SER A N 1
ATOM 2469 C CA . SER A 1 317 ? 11.792 16.798 -6.337 1.00 91.25 317 SER A CA 1
ATOM 2470 C C . SER A 1 317 ? 13.212 17.318 -6.607 1.00 91.25 317 SER A C 1
ATOM 2472 O O . SER A 1 317 ? 14.184 16.582 -6.435 1.00 91.25 317 SER A O 1
ATOM 2474 N N . PRO A 1 318 ? 13.391 18.561 -7.084 1.00 85.69 318 PRO A N 1
ATOM 2475 C CA . PRO A 1 318 ? 14.724 19.103 -7.344 1.00 85.69 318 PRO A CA 1
ATOM 2476 C C . PRO A 1 318 ? 15.532 19.326 -6.054 1.00 85.69 318 PRO A C 1
ATOM 2478 O O . PRO A 1 318 ? 14.986 19.792 -5.057 1.00 85.69 318 PRO A O 1
ATOM 2481 N N . ASN A 1 319 ? 16.853 19.116 -6.103 1.00 76.56 319 ASN A N 1
ATOM 2482 C CA . ASN A 1 319 ? 17.788 19.436 -5.008 1.00 76.56 319 ASN A CA 1
ATOM 2483 C C . ASN A 1 319 ? 18.169 20.930 -4.998 1.00 76.56 319 ASN A C 1
ATOM 2485 O O . ASN A 1 319 ? 19.344 21.292 -5.009 1.00 76.56 319 ASN A O 1
ATOM 2489 N N . GLY A 1 320 ? 17.168 21.811 -5.058 1.00 73.19 320 GLY A N 1
ATOM 2490 C CA . GLY A 1 320 ? 17.334 23.264 -5.132 1.00 73.19 320 GLY A CA 1
ATOM 2491 C C . GLY A 1 320 ? 16.238 23.947 -5.952 1.00 73.19 320 GLY A C 1
ATOM 2492 O O . GLY A 1 320 ? 15.250 23.331 -6.349 1.00 73.19 320 GLY A O 1
ATOM 2493 N N . LEU A 1 321 ? 16.405 25.240 -6.242 1.00 60.16 321 LEU A N 1
ATOM 2494 C CA . LEU A 1 321 ? 15.463 25.975 -7.089 1.00 60.16 321 LEU A CA 1
ATOM 2495 C C . LEU A 1 321 ? 15.593 25.516 -8.551 1.00 60.16 321 LEU A C 1
ATOM 2497 O O . LEU A 1 321 ? 16.550 25.856 -9.244 1.00 60.16 321 LEU A O 1
ATOM 2501 N N . SER A 1 322 ? 14.607 24.759 -9.034 1.00 67.00 322 SER A N 1
ATOM 2502 C CA . SER A 1 322 ? 14.463 24.431 -10.455 1.00 67.00 322 SER A CA 1
ATOM 2503 C C . SER A 1 322 ? 13.349 25.261 -11.083 1.00 67.00 322 SER A C 1
ATOM 2505 O O . SER A 1 322 ? 12.202 25.224 -10.640 1.00 67.00 322 SER A O 1
ATOM 2507 N N . THR A 1 323 ? 13.669 25.963 -12.169 1.00 64.06 323 THR A N 1
ATOM 2508 C CA . THR A 1 323 ? 12.682 26.612 -13.048 1.00 64.06 323 THR A CA 1
ATOM 2509 C C . THR A 1 323 ? 12.217 25.700 -14.186 1.00 64.06 323 THR A C 1
ATOM 2511 O O . THR A 1 323 ? 11.414 26.115 -15.020 1.00 64.06 323 THR A O 1
ATOM 2514 N N . LYS A 1 324 ? 12.723 24.461 -14.256 1.00 71.94 324 LYS A N 1
ATOM 2515 C CA . LYS A 1 324 ? 12.415 23.521 -15.342 1.00 71.94 324 LYS A CA 1
ATOM 2516 C C . LYS A 1 324 ? 11.005 22.958 -15.169 1.00 71.94 324 LYS A C 1
ATOM 2518 O O . LYS A 1 324 ? 10.524 22.805 -14.056 1.00 71.94 324 LYS A O 1
ATOM 2523 N N . SER A 1 325 ? 10.334 22.632 -16.266 1.00 72.81 325 SER A N 1
ATOM 2524 C CA . SER A 1 325 ? 9.042 21.930 -16.231 1.00 72.81 325 SER A CA 1
ATOM 2525 C C . SER A 1 325 ? 9.184 20.412 -16.385 1.00 72.81 325 SER A C 1
ATOM 2527 O O . SER A 1 325 ? 8.222 19.686 -16.142 1.00 72.81 325 SER A O 1
ATOM 2529 N N . ILE A 1 326 ? 10.370 19.936 -16.788 1.00 80.31 326 ILE A N 1
ATOM 2530 C CA . ILE A 1 326 ? 10.627 18.551 -17.197 1.00 80.31 326 ILE A CA 1
ATOM 2531 C C . ILE A 1 326 ? 12.003 18.093 -16.699 1.00 80.31 326 ILE A C 1
ATOM 2533 O O . ILE A 1 326 ? 12.975 18.855 -16.759 1.00 80.31 326 ILE A O 1
ATOM 2537 N N . ILE A 1 327 ? 12.088 16.838 -16.258 1.00 79.38 327 ILE A N 1
ATOM 2538 C CA . ILE A 1 327 ? 13.326 16.122 -15.922 1.00 79.38 327 ILE A CA 1
ATOM 2539 C C . ILE A 1 327 ? 13.317 14.805 -16.716 1.00 79.38 327 ILE A C 1
ATOM 2541 O O . ILE A 1 327 ? 12.338 14.068 -16.654 1.00 79.38 327 ILE A O 1
ATOM 2545 N N . SER A 1 328 ? 14.361 14.509 -17.499 1.00 76.75 328 SER A N 1
ATOM 2546 C CA . SER A 1 328 ? 14.463 13.204 -18.175 1.00 76.75 328 SER A CA 1
ATOM 2547 C C . SER A 1 328 ? 15.053 12.167 -17.227 1.00 76.75 328 SER A C 1
ATOM 2549 O O . SER A 1 328 ? 15.797 12.497 -16.304 1.00 76.75 328 SER A O 1
ATOM 2551 N N . ILE A 1 329 ? 14.714 10.909 -17.491 1.00 75.62 329 ILE A N 1
ATOM 2552 C CA . ILE A 1 329 ? 15.247 9.738 -16.799 1.00 75.62 329 ILE A CA 1
ATOM 2553 C C . ILE A 1 329 ? 16.771 9.640 -16.968 1.00 75.62 329 ILE A C 1
ATOM 2555 O O . ILE A 1 329 ? 17.467 9.264 -16.033 1.00 75.62 329 ILE A O 1
ATOM 2559 N N . ASN A 1 330 ? 17.309 10.011 -18.134 1.00 61.88 330 ASN A N 1
ATOM 2560 C CA . ASN A 1 330 ? 18.734 9.837 -18.422 1.00 61.88 330 ASN A CA 1
ATOM 2561 C C . ASN A 1 330 ? 19.578 11.091 -18.112 1.00 61.88 330 ASN A C 1
ATOM 2563 O O . ASN A 1 330 ? 20.737 10.932 -17.757 1.00 61.88 330 ASN A O 1
ATOM 2567 N N . GLU A 1 331 ? 19.030 12.317 -18.200 1.00 52.69 331 GLU A N 1
ATOM 2568 C CA . GLU A 1 331 ? 19.723 13.585 -17.871 1.00 52.69 331 GLU A CA 1
ATOM 2569 C C . GLU A 1 331 ? 18.732 14.750 -17.634 1.00 52.69 331 GLU A C 1
ATOM 2571 O O . GLU A 1 331 ? 17.559 14.685 -17.998 1.00 52.69 331 GLU A O 1
ATOM 2576 N N . VAL A 1 332 ? 19.182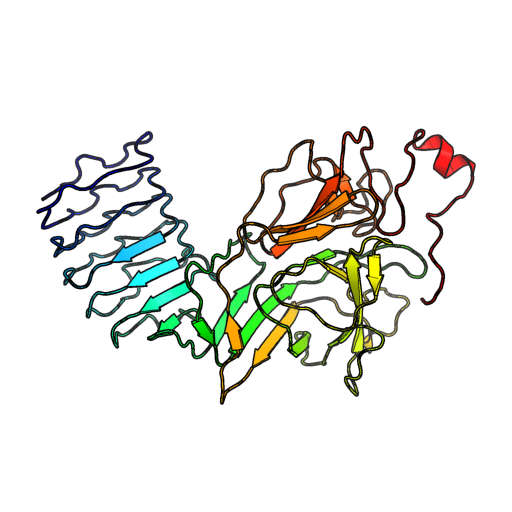 15.897 -17.101 1.00 39.88 332 VAL A N 1
ATOM 2577 C CA . VAL A 1 332 ? 18.314 17.085 -16.990 1.00 39.88 332 VAL A CA 1
ATOM 2578 C C . VAL A 1 332 ? 18.213 17.837 -18.324 1.00 39.88 332 VAL A C 1
ATOM 2580 O O . VAL A 1 332 ? 19.060 18.675 -18.645 1.00 39.88 332 VAL A O 1
ATOM 2583 N N . VAL A 1 333 ? 17.131 17.621 -19.076 1.00 41.78 333 VAL A N 1
ATOM 2584 C CA . VAL A 1 333 ? 16.871 18.334 -20.342 1.00 41.78 333 VAL A CA 1
ATOM 2585 C C . VAL A 1 333 ? 16.758 19.843 -20.092 1.00 41.78 333 VAL A C 1
ATOM 2587 O O . VAL A 1 333 ? 15.973 20.304 -19.262 1.00 41.78 333 VAL A O 1
ATOM 2590 N N . ARG A 1 334 ? 17.547 20.654 -20.811 1.00 36.69 334 ARG A N 1
ATOM 2591 C CA . ARG A 1 334 ? 17.355 22.112 -20.838 1.00 36.69 334 ARG A CA 1
ATOM 2592 C C . ARG A 1 334 ? 16.166 22.441 -21.739 1.00 36.69 334 ARG A C 1
ATOM 2594 O O . ARG A 1 334 ? 16.254 22.313 -22.956 1.00 36.69 334 ARG A O 1
ATOM 2601 N N . THR A 1 335 ? 15.087 22.946 -21.154 1.00 38.47 335 THR A N 1
ATOM 2602 C CA . THR A 1 335 ? 13.994 23.604 -21.874 1.00 38.47 335 THR A CA 1
ATOM 2603 C C . THR A 1 335 ? 14.468 24.952 -22.428 1.00 38.47 335 THR A C 1
ATOM 2605 O O . THR A 1 335 ? 14.226 25.999 -21.834 1.00 38.47 335 THR A O 1
ATOM 2608 N N . LYS A 1 336 ? 15.138 24.972 -23.582 1.00 34.66 336 LYS A N 1
ATOM 2609 C CA . LYS A 1 336 ? 14.918 26.089 -24.511 1.00 34.66 336 LYS A CA 1
ATOM 2610 C C . LYS A 1 336 ? 13.869 25.596 -25.491 1.00 34.66 336 LYS A C 1
ATOM 2612 O O . LYS A 1 336 ? 14.172 24.682 -26.245 1.00 34.66 336 LYS A O 1
ATOM 2617 N N . THR A 1 337 ? 12.649 26.120 -25.329 1.00 37.75 337 THR A N 1
ATOM 2618 C CA . THR A 1 337 ? 11.457 26.037 -26.200 1.00 37.75 337 THR A CA 1
ATOM 2619 C C . THR A 1 337 ? 11.419 24.871 -27.192 1.00 37.75 337 THR A C 1
ATOM 2621 O O . THR A 1 337 ? 12.283 24.780 -28.047 1.00 37.75 337 THR A O 1
ATOM 2624 N N . PHE A 1 338 ? 10.367 24.045 -27.130 1.00 38.62 338 PHE A N 1
ATOM 2625 C CA . PHE A 1 338 ? 9.946 22.986 -28.078 1.00 38.62 338 PHE A CA 1
ATOM 2626 C C . PHE A 1 338 ? 10.588 23.029 -29.491 1.00 38.62 338 PHE A C 1
ATOM 2628 O O . PHE A 1 338 ? 11.141 22.038 -29.967 1.00 38.62 338 PHE A O 1
ATOM 2635 N N . ASN A 1 339 ? 10.633 24.210 -30.116 1.00 38.41 339 ASN A N 1
ATOM 2636 C CA . ASN A 1 339 ? 11.275 24.480 -31.406 1.00 38.41 339 ASN A CA 1
ATOM 2637 C C . ASN A 1 339 ? 12.797 24.213 -31.495 1.00 38.41 339 ASN A C 1
ATOM 2639 O O . ASN A 1 339 ? 13.285 23.964 -32.594 1.00 38.41 339 ASN A O 1
ATOM 2643 N N . SER A 1 340 ? 13.578 24.255 -30.410 1.00 41.34 340 SER A N 1
ATOM 2644 C CA . SER A 1 340 ? 15.038 24.044 -30.457 1.00 41.34 340 SER A CA 1
ATOM 2645 C C . SER A 1 340 ? 15.452 22.566 -30.412 1.00 41.34 340 SER A C 1
ATOM 2647 O O . SER A 1 340 ? 16.500 22.208 -30.955 1.00 41.34 340 SER A O 1
ATOM 2649 N N . LEU A 1 341 ? 14.614 21.704 -29.820 1.00 38.81 341 LEU A N 1
ATOM 2650 C CA . LEU A 1 341 ? 14.802 20.248 -29.814 1.00 38.81 341 LEU A CA 1
ATOM 2651 C C . LEU A 1 341 ? 14.379 19.637 -31.159 1.00 38.81 341 LEU A C 1
ATOM 2653 O O . LEU A 1 341 ? 15.116 18.820 -31.710 1.00 38.81 341 LEU A O 1
ATOM 2657 N N . LEU A 1 342 ? 13.273 20.119 -31.741 1.00 40.34 342 LEU A N 1
ATOM 2658 C CA . LEU A 1 342 ? 12.811 19.713 -33.074 1.00 40.34 342 LEU A CA 1
ATOM 2659 C C . LEU A 1 342 ? 13.740 20.191 -34.204 1.00 40.34 342 LEU A C 1
ATOM 2661 O O . LEU A 1 342 ? 14.047 19.411 -35.101 1.00 40.34 342 LEU A O 1
ATOM 2665 N N . ARG A 1 343 ? 14.262 21.431 -34.148 1.00 39.59 343 ARG A N 1
ATOM 2666 C CA . ARG A 1 343 ? 15.163 21.974 -35.192 1.00 39.59 343 ARG A CA 1
ATOM 2667 C C . ARG A 1 343 ? 16.493 21.231 -35.336 1.00 39.59 343 ARG A C 1
ATOM 2669 O O . ARG A 1 343 ? 17.117 21.339 -36.382 1.00 39.59 343 ARG A O 1
ATOM 2676 N N . ASN A 1 344 ? 16.931 20.499 -34.313 1.00 38.25 344 ASN A N 1
ATOM 2677 C CA . ASN A 1 344 ? 18.224 19.810 -34.323 1.00 38.25 344 ASN A CA 1
ATOM 2678 C C . ASN A 1 344 ? 18.123 18.289 -34.505 1.00 38.25 344 ASN A C 1
ATOM 2680 O O . ASN A 1 344 ? 19.147 17.618 -34.387 1.00 38.25 344 ASN A O 1
ATOM 2684 N N . GLY A 1 345 ? 16.925 17.722 -34.712 1.00 38.16 345 GLY A N 1
ATOM 2685 C CA . GLY A 1 345 ? 16.751 16.268 -34.851 1.00 38.16 345 GLY A CA 1
ATOM 2686 C C . GLY A 1 345 ? 17.299 15.454 -33.667 1.00 38.16 345 GLY A C 1
ATOM 2687 O O . GLY A 1 345 ? 17.532 14.252 -33.785 1.00 38.16 345 GLY A O 1
ATOM 2688 N N . LYS A 1 346 ? 17.547 16.096 -32.516 1.00 40.09 346 LYS A N 1
ATOM 2689 C CA . LYS A 1 346 ? 18.107 15.443 -31.334 1.00 40.09 346 LYS A CA 1
ATOM 2690 C C . LYS A 1 346 ? 16.974 14.711 -30.627 1.00 40.09 346 LYS A C 1
ATOM 2692 O O . LYS A 1 346 ? 16.356 15.254 -29.715 1.00 40.09 346 LYS A O 1
ATOM 2697 N N . LYS A 1 347 ? 16.738 13.458 -31.037 1.00 42.22 347 LYS A N 1
ATOM 2698 C CA . LYS A 1 347 ? 16.155 12.444 -30.147 1.00 42.22 347 LYS A CA 1
ATOM 2699 C C . LYS A 1 347 ? 16.885 12.542 -28.802 1.00 42.22 347 LYS A C 1
ATOM 2701 O O . LYS A 1 347 ? 18.102 12.758 -28.800 1.00 42.22 347 LYS A O 1
ATOM 2706 N N . LEU A 1 348 ? 16.168 12.426 -27.681 1.00 40.84 348 LEU A N 1
ATOM 2707 C CA . LEU A 1 348 ? 16.804 12.177 -26.384 1.00 40.84 348 LEU A CA 1
ATOM 2708 C C . LEU A 1 348 ? 17.765 11.005 -26.604 1.00 40.84 348 LEU A C 1
ATOM 2710 O O . LEU A 1 348 ? 17.316 9.901 -26.901 1.00 40.84 348 LEU A O 1
ATOM 2714 N N . LYS A 1 349 ? 19.074 11.280 -26.626 1.00 34.69 349 LYS A N 1
ATOM 2715 C CA . LYS A 1 349 ? 20.054 10.266 -27.001 1.00 34.69 349 LYS A CA 1
ATOM 2716 C C . LYS A 1 349 ? 20.058 9.206 -25.894 1.00 34.69 349 LYS A C 1
ATOM 2718 O O . LYS A 1 349 ? 20.207 9.588 -24.732 1.00 34.69 349 LYS A O 1
ATOM 2723 N N . PRO A 1 350 ? 19.882 7.918 -26.222 1.00 38.00 350 PRO A N 1
ATOM 2724 C CA . PRO A 1 350 ? 20.077 6.852 -25.252 1.00 38.00 350 PRO A CA 1
ATOM 2725 C C . PRO A 1 350 ? 21.525 6.887 -24.743 1.00 38.00 350 PRO A C 1
ATOM 2727 O O . PRO A 1 350 ? 22.452 7.085 -25.533 1.00 38.00 350 PRO A O 1
ATOM 2730 N N . SER A 1 351 ? 21.735 6.688 -23.438 1.00 35.44 351 SER A N 1
ATOM 2731 C CA . SER A 1 351 ? 22.969 6.024 -23.021 1.00 35.44 351 SER A CA 1
ATOM 2732 C C . SER A 1 351 ? 22.839 4.564 -23.466 1.00 35.44 351 SER A C 1
ATOM 2734 O O . SER A 1 351 ? 21.800 3.933 -23.291 1.00 35.44 351 SER A O 1
ATOM 2736 N N . ILE A 1 352 ? 23.857 4.112 -24.192 1.00 35.19 352 ILE A N 1
ATOM 2737 C CA . ILE A 1 352 ? 23.736 3.214 -25.349 1.00 35.19 352 ILE A CA 1
ATOM 2738 C C . ILE A 1 352 ? 24.170 1.768 -25.067 1.00 35.19 352 ILE A C 1
ATOM 2740 O O . ILE A 1 352 ? 24.514 1.048 -25.989 1.00 35.19 352 ILE A O 1
ATOM 2744 N N . LEU A 1 353 ? 24.167 1.318 -23.817 1.00 27.33 353 LEU A N 1
ATOM 2745 C CA . LEU A 1 353 ? 24.562 -0.058 -23.486 1.00 27.33 353 LEU A CA 1
ATOM 2746 C C . LEU A 1 353 ? 23.520 -0.639 -22.520 1.00 27.33 353 LEU A C 1
ATOM 2748 O O . LEU A 1 353 ? 23.553 -0.310 -21.338 1.00 27.33 353 LEU A O 1
ATOM 2752 N N . ASP A 1 354 ? 22.507 -1.409 -22.910 1.00 34.06 354 ASP A N 1
ATOM 2753 C CA . ASP A 1 354 ? 22.169 -2.059 -24.175 1.00 34.06 354 ASP A CA 1
ATOM 2754 C C . ASP A 1 354 ? 20.629 -2.214 -24.248 1.00 34.06 354 ASP A C 1
ATOM 2756 O O . ASP A 1 354 ? 20.014 -2.591 -23.248 1.00 34.06 354 ASP A O 1
ATOM 2760 N N . LEU A 1 355 ? 20.076 -1.967 -25.448 1.00 40.25 355 LEU A N 1
ATOM 2761 C CA . LEU A 1 355 ? 18.719 -2.272 -25.968 1.00 40.25 355 LEU A CA 1
ATOM 2762 C C . LEU A 1 355 ? 17.508 -1.463 -25.465 1.00 40.25 355 LEU A C 1
ATOM 2764 O O . LEU A 1 355 ? 17.049 -1.662 -24.317 1.00 40.25 355 LEU A O 1
#

Foldseek 3Di:
DQELPQQQVAPCQADEDDAQDAEQEANSNQQYQHQDYADHLNHAEQYASSQANYAHQEYEDAQNHPYAYFCSPENYLHQEYHYRHQEAADDRNYDPPHFLQYAYEYAYPHHYPPPRQRYAYPQEHQEGEAELPPLRFHFDQAKGFYQKYKYKDFQAWACDDQAQTQKFKFAAQFWFDWKAAPVGATEWDPPAPDPRHQHWFKWAAAQAATDTDTTHHGLGMIITGQHAHPPDDPVRHGGTMMMGMDHDNPPGTIRHGDDPWRWHDYNWKIKTAHSHKAFFDQFKWGQAQDCPPLNRHGNFWTFHSPGIAGGRGIIMGTPDDDPDGIQGRGGRDDPPDPVVCVVVVDRVRDPPPDD